Protein AF-A0AAD5X595-F1 (afdb_monomer)

Organism: NCBI:txid64517

Secondary structure (DSSP, 8-state):
-HHHHHHHHHTT--HHHHHHHHHHHGGGPPP----TT----TTTGGGGTT-GGGHHHHHHHHHHHHHH--TTTHHHHHHHHIIIIIHHHHT-GGGHHHHHHHHHHHTT-HHHHHHHHHHHHHS--TTHHHH---GGG-BTT--HHHHHHHHHH-GGGTTT--TT-SSHHHHHHHHHHHHHHHHHTTB---SSHHHHHHHHHHHHHHHHHHHHGGGGSTTPPP---HHHHHHHHHHHHHHHHHHHS--S-GGGTHHHHHHHHHHHHHHHT-

Solvent-accessible surface area (backbone atoms only — not comparable to full-atom values): 14611 Å² total; per-residue (Å²): 101,73,72,57,53,54,53,39,46,78,74,66,50,52,71,69,57,47,50,53,52,46,66,69,41,56,78,76,59,75,79,84,48,68,51,85,96,58,82,48,45,96,91,51,50,78,82,43,55,45,43,58,80,38,50,36,31,46,28,53,35,38,38,58,54,52,70,73,47,52,85,82,45,46,35,56,54,52,41,62,53,35,53,90,73,22,58,33,12,23,52,15,83,81,29,46,25,41,33,39,33,12,51,12,60,70,69,69,34,58,66,44,36,14,49,16,52,33,44,12,37,28,32,57,52,70,39,46,73,29,52,77,46,62,58,91,62,41,35,84,85,56,48,70,68,56,51,48,52,50,59,71,70,43,71,86,52,70,81,31,53,58,88,88,44,83,64,48,60,57,33,36,46,74,64,29,23,69,62,42,19,60,54,17,13,27,50,60,66,56,89,52,69,68,56,36,52,53,49,47,50,51,48,34,53,51,27,45,46,67,33,47,48,46,49,75,42,84,94,45,65,69,59,86,44,73,56,38,49,43,48,31,49,38,36,55,14,48,64,43,43,54,82,54,30,90,63,95,56,64,61,64,63,52,28,36,50,51,39,51,42,53,52,43,42,56,63,70,73,108

Nearest PDB structures (foldseek):
  8z4q-assembly1_A  TM=7.201E-01  e=6.759E-07  Aspergillus westerdijkiae
  1huw-assembly1_A-2  TM=2.326E-01  e=9.711E+00  Homo sapiens

pLDDT: mean 85.82, std 10.12, range [43.56, 98.19]

Foldseek 3Di:
DLVVLLVCVVVPDDPVRSVVVCVVCVVVDDDQDADPPDADEPVCLLVCAQPVNHLNRQLVHQLVVLVPDDPLCLQVVLCVLCPPRQVLLCLPPLNVLLLQCLSCLVVVPSSSVSNSSSSSRNGDSLLVLQLPAALPQAAPPDALVNLLVCLLPDCLLVPQADPPDDPRLSSCSVRPSVVLSVSLSHHDQDPPPVSNVVNLVRQLVVLVCVQQVQCVDPPGHRDHDPLSVSSNSSSSSLVSNPVSHPDPPNSSNPRNSSSSSSNSVSNVVD

Sequence (270 aa):
MPHVLFSRHVLGADDHRLDEEWDDEKSYLEKKKYKEGVKVDASNWKSFIGKKEYYGNVLEYFDGLLATATPTEIPTIITNHIFPHLLPNLVAGAVHPLIHLGFGIEFQNREVIAEALTEACLHDPSTAPILAHDNSKAIKGKTILQIYDDIRNDRRFDDVVKFSDGNKTNSVLKNGSEIVRSYAGQFWVDDDPQNLLKTLQNIFLTSSHLAFQTGLHPPHAPKLDFFLMHLLTSSLSLRQIIPYLTISRPSDLFPSSLCQTLMTLRVCSH

InterPro domains:
  IPR025337 Questin oxidase-like [PF14027] (1-249)
  IPR025337 Questin oxidase-like [PTHR35870] (1-264)

Mean predicted aligned error: 5.76 Å

Structure (mmCIF, N/CA/C/O backbone):
data_AF-A0AAD5X595-F1
#
_entry.id   AF-A0AAD5X595-F1
#
loop_
_atom_site.group_PDB
_atom_site.id
_atom_site.type_symbol
_atom_site.label_atom_id
_atom_site.label_alt_id
_atom_site.label_comp_id
_atom_site.label_asym_id
_atom_site.label_entity_id
_atom_site.label_seq_id
_atom_site.pdbx_PDB_ins_code
_atom_site.Cartn_x
_atom_site.Cartn_y
_atom_site.Cartn_z
_atom_site.occupancy
_atom_site.B_iso_or_equiv
_atom_site.auth_seq_id
_atom_site.auth_comp_id
_atom_site.auth_asym_id
_atom_site.auth_atom_id
_atom_site.pdbx_PDB_model_num
ATOM 1 N N . MET A 1 1 ? -13.887 -5.146 -4.429 1.00 86.69 1 MET A N 1
ATOM 2 C CA . MET A 1 1 ? -15.014 -4.210 -4.212 1.00 86.69 1 MET A CA 1
ATOM 3 C C . MET A 1 1 ? -14.635 -2.711 -4.213 1.00 86.69 1 MET A C 1
ATOM 5 O O . MET A 1 1 ? -14.791 -2.154 -5.297 1.00 86.69 1 MET A O 1
ATOM 9 N N . PRO A 1 2 ? -14.109 -2.015 -3.166 1.00 91.88 2 PRO A N 1
ATOM 10 C CA . PRO A 1 2 ? -13.991 -0.540 -3.224 1.00 91.88 2 PRO A CA 1
ATOM 11 C C . PRO A 1 2 ? -13.158 -0.004 -4.393 1.00 91.88 2 PRO A C 1
ATOM 13 O O . PRO A 1 2 ? -13.552 0.960 -5.040 1.00 91.88 2 PRO A O 1
ATOM 16 N N . HIS A 1 3 ? -12.059 -0.687 -4.735 1.00 92.38 3 HIS A N 1
ATOM 17 C CA . HIS A 1 3 ? -11.202 -0.298 -5.859 1.00 92.38 3 HIS A CA 1
ATOM 18 C C . HIS A 1 3 ? -11.970 -0.241 -7.188 1.00 92.38 3 HIS A C 1
ATOM 20 O O . HIS A 1 3 ? -11.800 0.699 -7.962 1.00 92.38 3 HIS A O 1
ATOM 26 N N . VAL A 1 4 ? -12.813 -1.243 -7.457 1.00 91.88 4 VAL A N 1
ATOM 27 C CA . VAL A 1 4 ? -13.548 -1.363 -8.723 1.00 91.88 4 VAL A CA 1
ATOM 28 C C . VAL A 1 4 ? -14.657 -0.323 -8.783 1.00 91.88 4 VAL A C 1
ATOM 30 O O . VAL A 1 4 ? -14.710 0.442 -9.742 1.00 91.88 4 VAL A O 1
ATOM 33 N N . LEU A 1 5 ? -15.488 -0.237 -7.741 1.00 94.38 5 LEU A N 1
ATOM 34 C CA . LEU A 1 5 ? -16.628 0.681 -7.713 1.00 94.38 5 LEU A CA 1
ATOM 35 C C . LEU A 1 5 ? -16.189 2.144 -7.820 1.00 94.38 5 LEU A C 1
ATOM 37 O O . LEU A 1 5 ? -16.709 2.878 -8.658 1.00 94.38 5 LEU A O 1
ATOM 41 N N . PHE A 1 6 ? -15.181 2.556 -7.047 1.00 95.38 6 PHE A N 1
ATOM 42 C CA . PHE A 1 6 ? -14.640 3.912 -7.133 1.00 95.38 6 PHE A CA 1
ATOM 43 C C . PHE A 1 6 ? -14.041 4.220 -8.504 1.00 95.38 6 PHE A C 1
ATOM 45 O O . PHE A 1 6 ? -14.333 5.267 -9.084 1.00 95.38 6 PHE A O 1
ATOM 52 N N . SER A 1 7 ? -13.249 3.296 -9.058 1.00 93.94 7 SER A N 1
ATOM 53 C CA . SER A 1 7 ? -12.655 3.486 -10.385 1.00 93.94 7 SER A CA 1
ATOM 54 C C . SER A 1 7 ? -13.728 3.624 -11.466 1.00 93.94 7 SER A C 1
ATOM 56 O O . SER A 1 7 ? -13.647 4.514 -12.308 1.00 93.94 7 SER A O 1
ATOM 58 N N . ARG A 1 8 ? -14.758 2.771 -11.442 1.00 94.75 8 ARG A N 1
ATOM 59 C CA . ARG A 1 8 ? -15.872 2.813 -12.400 1.00 94.75 8 ARG A CA 1
ATOM 60 C C . ARG A 1 8 ? -16.674 4.098 -12.274 1.00 94.75 8 ARG A C 1
ATOM 62 O O . ARG A 1 8 ? -16.948 4.727 -13.292 1.00 94.75 8 ARG A O 1
ATOM 69 N N . HIS A 1 9 ? -16.986 4.507 -11.047 1.00 94.75 9 HIS A N 1
ATOM 70 C CA . HIS A 1 9 ? -17.721 5.738 -10.783 1.00 94.75 9 HIS A CA 1
ATOM 71 C C . HIS A 1 9 ? -17.002 6.964 -11.366 1.00 94.75 9 HIS A C 1
ATOM 73 O O . HIS A 1 9 ? -17.598 7.728 -12.120 1.00 94.75 9 HIS A O 1
ATOM 79 N N . VAL A 1 10 ? -15.696 7.115 -11.112 1.00 94.50 10 VAL A N 1
ATOM 80 C CA . VAL A 1 10 ? -14.914 8.249 -11.648 1.00 94.50 10 VAL A CA 1
ATOM 81 C C . VAL A 1 10 ? -14.758 8.196 -13.168 1.00 94.50 10 VAL A C 1
ATOM 83 O O . VAL A 1 10 ? -14.652 9.237 -13.813 1.00 94.50 10 VAL A O 1
ATOM 86 N N . LEU A 1 11 ? -14.796 7.002 -13.763 1.00 95.62 11 LEU A N 1
ATOM 87 C CA . LEU A 1 11 ? -14.826 6.827 -15.217 1.00 95.62 11 LEU A CA 1
ATOM 88 C C . LEU A 1 11 ? -16.215 7.076 -15.838 1.00 95.62 11 LEU A C 1
ATOM 90 O O . LEU A 1 11 ? -16.362 6.927 -17.051 1.00 95.62 11 LEU A O 1
ATOM 94 N N . GLY A 1 12 ? -17.212 7.478 -15.043 1.00 96.94 12 GLY A N 1
ATOM 95 C CA . GLY A 1 12 ? -18.547 7.841 -15.515 1.00 96.94 12 GLY A CA 1
ATOM 96 C C . GLY A 1 12 ? -19.515 6.667 -15.654 1.00 96.94 12 GLY A C 1
ATOM 97 O O . GLY A 1 12 ? -20.458 6.764 -16.436 1.00 96.94 12 GLY A O 1
ATOM 98 N N . ALA A 1 13 ? -19.286 5.560 -14.939 1.00 97.25 13 ALA A N 1
ATOM 99 C CA . ALA A 1 13 ? -20.268 4.481 -14.843 1.00 97.25 13 ALA A CA 1
ATOM 100 C C . ALA A 1 13 ? -21.579 4.990 -14.220 1.00 97.25 13 ALA A C 1
ATOM 102 O O . ALA A 1 13 ? -21.553 5.724 -13.231 1.00 97.25 13 ALA A O 1
ATOM 103 N N . ASP A 1 14 ? -22.706 4.584 -14.802 1.00 97.12 14 ASP A N 1
ATOM 104 C CA . ASP A 1 14 ? -24.036 4.836 -14.252 1.00 97.12 14 ASP A CA 1
ATOM 105 C C . ASP A 1 14 ? -24.396 3.825 -13.150 1.00 97.12 14 ASP A C 1
ATOM 107 O O . ASP A 1 14 ? -23.675 2.853 -12.911 1.00 97.12 14 ASP A O 1
ATOM 111 N N . ASP A 1 15 ? -25.522 4.060 -12.471 1.00 96.69 15 ASP A N 1
ATOM 112 C CA . ASP A 1 15 ? -25.991 3.217 -11.365 1.00 96.69 15 ASP A CA 1
ATOM 113 C C . ASP A 1 15 ? -26.156 1.754 -11.797 1.00 96.69 15 ASP A C 1
ATOM 115 O O . ASP A 1 15 ? -25.733 0.850 -11.084 1.00 96.69 15 ASP A O 1
ATOM 119 N N . HIS A 1 16 ? -26.674 1.520 -13.009 1.00 97.31 16 HIS A N 1
ATOM 120 C CA . HIS A 1 16 ? -26.823 0.173 -13.558 1.00 97.31 16 HIS A CA 1
ATOM 121 C C . HIS A 1 16 ? -25.473 -0.543 -13.656 1.00 97.31 16 HIS A C 1
ATOM 123 O O . HIS A 1 16 ? -25.344 -1.693 -13.242 1.00 97.31 16 HIS A O 1
ATOM 129 N N . ARG A 1 17 ? -24.439 0.131 -14.174 1.00 96.31 17 ARG A N 1
ATOM 130 C CA . ARG A 1 17 ? -23.103 -0.459 -14.258 1.00 96.31 17 ARG A CA 1
ATOM 131 C C . ARG A 1 17 ? -22.483 -0.697 -12.881 1.00 96.31 17 ARG A C 1
ATOM 133 O O . ARG A 1 17 ? -21.733 -1.657 -12.718 1.00 96.31 17 ARG A O 1
ATOM 140 N N . LEU A 1 18 ? -22.736 0.173 -11.907 1.00 96.62 18 LEU A N 1
ATOM 141 C CA . LEU A 1 18 ? -22.242 -0.016 -10.541 1.00 96.62 18 LEU A CA 1
ATOM 142 C C . LEU A 1 18 ? -22.936 -1.194 -9.843 1.00 96.62 18 LEU A C 1
ATOM 144 O O . LEU A 1 18 ? -22.260 -1.950 -9.145 1.00 96.62 18 LEU A O 1
ATOM 148 N N . ASP A 1 19 ? -24.232 -1.393 -10.085 1.00 96.69 19 ASP A N 1
ATOM 149 C CA . ASP A 1 19 ? -24.991 -2.544 -9.589 1.00 96.69 19 ASP A CA 1
ATOM 150 C C . ASP A 1 19 ? -24.487 -3.863 -10.196 1.00 96.69 19 ASP A C 1
ATOM 152 O O . ASP A 1 19 ? -24.307 -4.838 -9.467 1.00 96.69 19 ASP A O 1
ATOM 156 N N . GLU A 1 20 ? -24.185 -3.889 -11.502 1.00 95.62 20 GLU A N 1
ATOM 157 C CA . GLU A 1 20 ? -23.548 -5.049 -12.151 1.00 95.62 20 GLU A CA 1
ATOM 158 C C . GLU A 1 20 ? -22.222 -5.416 -11.469 1.00 95.62 20 GLU A C 1
ATOM 160 O O . GLU A 1 20 ? -22.003 -6.568 -11.098 1.00 95.62 20 GLU A O 1
ATOM 165 N N . GLU A 1 21 ? -21.344 -4.430 -11.266 1.00 94.50 21 GLU A N 1
ATOM 166 C CA . GLU A 1 21 ? -20.037 -4.655 -10.635 1.00 94.50 21 GLU A CA 1
ATOM 167 C C . GLU A 1 21 ? -20.189 -5.098 -9.171 1.00 94.50 21 GLU A C 1
ATOM 169 O O . GLU A 1 21 ? -19.446 -5.959 -8.699 1.00 94.50 21 GLU A O 1
ATOM 174 N N . TRP A 1 22 ? -21.170 -4.557 -8.442 1.00 94.31 22 TRP A N 1
ATOM 175 C CA . TRP A 1 22 ? -21.499 -5.027 -7.098 1.00 94.31 22 TRP A CA 1
ATOM 176 C C . TRP A 1 22 ? -21.941 -6.493 -7.102 1.00 94.31 22 TRP A C 1
ATOM 178 O O . TRP A 1 22 ? -21.493 -7.279 -6.262 1.00 94.31 22 TRP A O 1
ATOM 188 N N . ASP A 1 23 ? -22.812 -6.875 -8.031 1.00 94.94 23 ASP A N 1
ATOM 189 C CA . ASP A 1 23 ? -23.343 -8.230 -8.120 1.00 94.94 23 ASP A CA 1
ATOM 190 C C . ASP A 1 23 ? -22.271 -9.268 -8.465 1.00 94.94 23 ASP A C 1
ATOM 192 O O . ASP A 1 23 ? -22.290 -10.364 -7.889 1.00 94.94 23 ASP A O 1
ATOM 196 N N . ASP A 1 24 ? -21.307 -8.901 -9.309 1.00 91.56 24 ASP A N 1
ATOM 197 C CA . ASP A 1 24 ? -20.147 -9.731 -9.641 1.00 91.56 24 ASP A CA 1
ATOM 198 C C . ASP A 1 24 ? -19.203 -9.898 -8.433 1.00 91.56 24 ASP A C 1
ATOM 200 O O . ASP A 1 24 ? -18.731 -10.999 -8.124 1.00 91.56 24 ASP A O 1
ATOM 204 N N . GLU A 1 25 ? -18.958 -8.814 -7.696 1.00 89.69 25 GLU A N 1
ATOM 205 C CA . GLU A 1 25 ? -17.953 -8.766 -6.632 1.00 89.69 25 GLU A CA 1
ATOM 206 C C . GLU A 1 25 ? -18.470 -9.262 -5.268 1.00 89.69 25 GLU A C 1
ATOM 208 O O . GLU A 1 25 ? -17.693 -9.783 -4.461 1.00 89.69 25 GLU A O 1
ATOM 213 N N . LYS A 1 26 ? -19.774 -9.132 -4.972 1.00 90.50 26 LYS A N 1
ATOM 214 C CA . LYS A 1 26 ? -20.327 -9.390 -3.622 1.00 90.50 26 LYS A CA 1
ATOM 215 C C . LYS A 1 26 ? -20.126 -10.827 -3.152 1.00 90.50 26 LYS A C 1
ATOM 217 O O . LYS A 1 26 ? -20.085 -11.078 -1.950 1.00 90.50 26 LYS A O 1
ATOM 222 N N . SER A 1 27 ? -20.006 -11.771 -4.086 1.00 88.62 27 SER A N 1
ATOM 223 C CA . SER A 1 27 ? -19.780 -13.188 -3.784 1.00 88.62 27 SER A CA 1
ATOM 224 C C . SER A 1 27 ? -18.391 -13.466 -3.194 1.00 88.62 27 SER A C 1
ATOM 226 O O . SER A 1 27 ? -18.233 -14.432 -2.447 1.00 88.62 27 SER A O 1
ATOM 228 N N . TYR A 1 28 ? -17.413 -12.597 -3.473 1.00 84.94 28 TYR A N 1
ATOM 229 C CA . TYR A 1 28 ? -16.055 -12.672 -2.932 1.00 84.94 28 TYR A CA 1
ATOM 230 C C . TYR A 1 28 ? -15.918 -11.993 -1.565 1.00 84.94 28 TYR A C 1
ATOM 232 O O . TYR A 1 28 ? -14.890 -12.151 -0.906 1.00 84.94 28 TYR A O 1
ATOM 240 N N . LEU A 1 29 ? -16.930 -11.238 -1.121 1.00 85.69 29 LEU A N 1
ATOM 241 C CA . LEU A 1 29 ? -16.901 -10.577 0.178 1.00 85.69 29 LEU A CA 1
ATOM 242 C C . LEU A 1 29 ? -17.079 -11.591 1.309 1.00 85.69 29 LEU A C 1
ATOM 244 O O . LEU A 1 29 ? -18.061 -12.336 1.380 1.00 85.69 29 LEU A O 1
ATOM 248 N N . GLU A 1 30 ? -16.148 -11.572 2.256 1.00 80.62 30 GLU A N 1
ATOM 249 C CA . GLU A 1 30 ? -16.292 -12.340 3.482 1.00 80.62 30 GLU A CA 1
ATOM 250 C C . GLU A 1 30 ? -17.223 -11.622 4.462 1.00 80.62 30 GLU A C 1
ATOM 252 O O . GLU A 1 30 ? -17.123 -10.418 4.702 1.00 80.62 30 GLU A O 1
ATOM 257 N N . LYS A 1 31 ? -18.128 -12.376 5.096 1.00 83.44 31 LYS A N 1
ATOM 258 C CA . LYS A 1 31 ? -18.943 -11.829 6.187 1.00 83.44 31 LYS A CA 1
ATOM 259 C C . LYS A 1 31 ? -18.031 -11.379 7.328 1.00 83.44 31 LYS A C 1
ATOM 261 O O . LYS A 1 31 ? -17.238 -12.183 7.820 1.00 83.44 31 LYS A O 1
ATOM 266 N N . LYS A 1 32 ? -18.214 -10.142 7.805 1.00 85.25 32 LYS A N 1
ATOM 267 C CA . LYS A 1 32 ? -17.519 -9.608 8.986 1.00 85.25 32 LYS A CA 1
ATOM 268 C C . LYS A 1 32 ? -17.783 -10.522 10.189 1.00 85.25 32 LYS A C 1
ATOM 270 O O . LYS A 1 32 ? -18.919 -10.661 10.641 1.00 85.25 32 LYS A O 1
ATOM 275 N N . LYS A 1 33 ? -16.731 -11.186 10.675 1.00 88.62 33 LYS A N 1
ATOM 276 C CA . LYS A 1 33 ? -16.765 -12.055 11.861 1.00 88.62 33 LYS A CA 1
ATOM 277 C C . LYS A 1 33 ? -16.150 -11.327 13.045 1.00 88.62 33 LYS A C 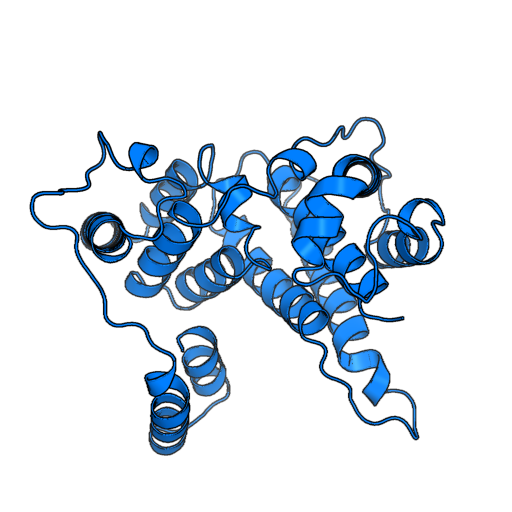1
ATOM 279 O O . LYS A 1 33 ? -15.117 -10.678 12.900 1.00 88.62 33 LYS A O 1
ATOM 284 N N . TYR A 1 34 ? -16.757 -11.510 14.210 1.00 94.44 34 TYR A N 1
ATOM 285 C CA . TYR A 1 34 ? -16.283 -10.966 15.476 1.00 94.44 34 TYR A CA 1
ATOM 286 C C . TYR A 1 34 ? -15.900 -12.105 16.415 1.00 94.44 34 TYR A C 1
ATOM 288 O O . TYR A 1 34 ? -16.551 -13.153 16.446 1.00 94.44 34 TYR A O 1
ATOM 296 N N . LYS A 1 35 ? -14.843 -11.899 17.194 1.00 95.62 35 LYS A N 1
ATOM 297 C CA . LYS A 1 35 ? -14.518 -12.731 18.350 1.00 95.62 35 LYS A CA 1
ATOM 298 C C . LYS A 1 35 ? -15.280 -12.202 19.557 1.00 95.62 35 LYS A C 1
ATOM 300 O O . LYS A 1 35 ? -15.080 -11.057 19.962 1.00 95.62 35 LYS A O 1
ATOM 305 N N . GLU A 1 36 ? -16.170 -13.026 20.099 1.00 94.31 36 GLU A N 1
ATOM 306 C CA . GLU A 1 36 ? -16.949 -12.690 21.292 1.00 94.31 36 GLU A CA 1
ATOM 307 C C . GLU A 1 36 ? -16.036 -12.387 22.487 1.00 94.31 36 GLU A C 1
ATOM 309 O O . GLU A 1 36 ? -14.981 -13.000 22.654 1.00 94.31 36 GLU A O 1
ATOM 314 N N . GLY A 1 37 ? -16.438 -11.418 23.314 1.00 94.50 37 GLY A N 1
ATOM 315 C CA . GLY A 1 37 ? -15.691 -11.010 24.509 1.00 94.50 37 GLY A CA 1
ATOM 316 C C . GLY A 1 37 ? -14.410 -10.211 24.240 1.00 94.50 37 GLY A C 1
ATOM 317 O O . GLY A 1 37 ? -13.714 -9.856 25.188 1.00 94.50 37 GLY A O 1
ATOM 318 N N . VAL A 1 38 ? -14.093 -9.901 22.979 1.00 97.12 38 VAL A N 1
ATOM 319 C CA . VAL A 1 38 ? -12.868 -9.185 22.604 1.00 97.12 38 VAL A CA 1
ATOM 320 C C . VAL A 1 38 ? -13.209 -7.768 22.167 1.00 97.12 38 VAL A C 1
ATOM 322 O O . VAL A 1 38 ? -13.844 -7.559 21.136 1.00 97.12 38 VAL A O 1
ATOM 325 N N . LYS A 1 39 ? -12.746 -6.784 22.939 1.00 97.12 39 LYS A N 1
ATOM 326 C CA . LYS A 1 39 ? -12.837 -5.365 22.590 1.00 97.12 39 LYS A CA 1
ATOM 327 C C . LYS A 1 39 ? -11.455 -4.832 22.232 1.00 97.12 39 LYS A C 1
ATOM 329 O O . LYS A 1 39 ? -10.515 -4.988 23.013 1.00 97.12 39 LYS A O 1
ATOM 334 N N . VAL A 1 40 ? -11.349 -4.216 21.060 1.00 98.19 40 VAL A N 1
ATOM 335 C CA . VAL A 1 40 ? -10.125 -3.555 20.601 1.00 98.19 40 VAL A CA 1
ATOM 336 C C . VAL A 1 40 ? -10.231 -2.063 20.902 1.00 98.19 40 VAL A C 1
ATOM 338 O O . VAL A 1 40 ? -11.267 -1.446 20.661 1.00 98.19 40 VAL A O 1
ATOM 341 N N . ASP A 1 41 ? -9.171 -1.491 21.460 1.00 97.31 41 ASP A N 1
ATOM 342 C CA . ASP A 1 41 ? -9.064 -0.072 21.771 1.00 97.31 41 ASP A CA 1
ATOM 343 C C . ASP A 1 41 ? -7.618 0.438 21.634 1.00 97.31 41 ASP A C 1
ATOM 345 O O . ASP A 1 41 ? -6.681 -0.300 21.304 1.00 97.31 41 ASP A O 1
ATOM 349 N N . ALA A 1 42 ? -7.428 1.731 21.907 1.00 95.75 42 ALA A N 1
ATOM 350 C CA . ALA A 1 42 ? -6.142 2.407 21.777 1.00 95.75 42 ALA A CA 1
ATOM 351 C C . ALA A 1 42 ? -5.019 1.772 22.626 1.00 95.75 42 ALA A C 1
ATOM 353 O O . ALA A 1 42 ? -3.845 1.891 22.269 1.00 95.75 42 ALA A O 1
ATOM 354 N N . SER A 1 43 ? -5.358 1.092 23.728 1.00 97.06 43 SER A N 1
ATOM 355 C CA . SER A 1 43 ? -4.387 0.466 24.630 1.00 97.06 43 SER A CA 1
ATOM 356 C C . SER A 1 43 ? -3.904 -0.903 24.145 1.00 97.06 43 SER A C 1
ATOM 358 O O . SER A 1 43 ? -2.792 -1.308 24.489 1.00 97.06 43 SER A O 1
ATOM 360 N N . ASN A 1 44 ? -4.703 -1.611 23.336 1.00 97.31 44 ASN A N 1
ATOM 361 C CA . ASN A 1 44 ? -4.455 -3.021 23.031 1.00 97.31 44 ASN A CA 1
ATOM 362 C C . ASN A 1 44 ? -4.390 -3.373 21.535 1.00 97.31 44 ASN A C 1
ATOM 364 O O . ASN A 1 44 ? -3.963 -4.488 21.222 1.00 97.31 44 ASN A O 1
ATOM 368 N N . TRP A 1 45 ? -4.741 -2.466 20.612 1.00 96.62 45 TRP A N 1
ATOM 369 C CA . TRP A 1 45 ? -4.845 -2.779 19.176 1.00 96.62 45 TRP A CA 1
ATOM 370 C C . TRP A 1 45 ? -3.582 -3.427 18.586 1.00 96.62 45 TRP A C 1
ATOM 372 O O . TRP A 1 45 ? -3.665 -4.350 17.779 1.00 96.62 45 TRP A O 1
ATOM 382 N N . LYS A 1 46 ? -2.396 -3.028 19.058 1.00 95.81 46 LYS A N 1
ATOM 383 C CA . LYS A 1 46 ? -1.102 -3.565 18.598 1.00 95.81 46 LYS A CA 1
ATOM 384 C C . LYS A 1 46 ? -0.936 -5.058 18.889 1.00 95.81 46 LYS A C 1
ATOM 386 O O . LYS A 1 46 ? -0.202 -5.744 18.187 1.00 95.81 46 LYS A O 1
ATOM 391 N N . SER A 1 47 ? -1.626 -5.581 19.903 1.00 96.25 47 SER A N 1
ATOM 392 C CA . SER A 1 47 ? -1.600 -7.010 20.234 1.00 96.25 47 SER A CA 1
ATOM 393 C C . SER A 1 47 ? -2.323 -7.883 19.200 1.00 96.25 47 SER A C 1
ATOM 395 O O . SER A 1 47 ? -2.205 -9.110 19.255 1.00 96.25 47 SER A O 1
ATOM 397 N N . PHE A 1 48 ? -3.045 -7.268 18.258 1.00 95.56 48 PHE A N 1
ATOM 398 C CA . PHE A 1 48 ? -3.783 -7.940 17.192 1.00 95.56 48 PHE A CA 1
ATOM 399 C C . PHE A 1 48 ? -3.047 -7.952 15.848 1.00 95.56 48 PHE A C 1
ATOM 401 O O . PHE A 1 48 ? -3.552 -8.553 14.902 1.00 95.56 48 PHE A O 1
ATOM 408 N N . ILE A 1 49 ? -1.850 -7.358 15.760 1.00 94.81 49 ILE A N 1
ATOM 409 C CA . ILE A 1 49 ? -1.079 -7.323 14.513 1.00 94.81 49 ILE A CA 1
ATOM 410 C C . ILE A 1 49 ? -0.838 -8.750 13.993 1.00 94.81 49 ILE A C 1
ATOM 412 O O . ILE A 1 49 ? -0.372 -9.620 14.732 1.00 94.81 49 ILE A O 1
ATOM 416 N N . GLY A 1 50 ? -1.183 -8.990 12.725 1.00 91.56 50 GLY A N 1
ATOM 417 C CA . GLY A 1 50 ? -1.065 -10.287 12.050 1.00 91.56 50 GLY A CA 1
ATOM 418 C C . GLY A 1 50 ? -2.140 -11.331 12.399 1.00 91.56 50 GLY A C 1
ATOM 419 O O . GLY A 1 50 ? -2.072 -12.453 11.897 1.00 91.56 50 GLY A O 1
ATOM 420 N N . LYS A 1 51 ? -3.136 -11.010 13.241 1.00 93.06 51 LYS A N 1
ATOM 421 C CA . LYS A 1 51 ? -4.163 -11.967 13.707 1.00 93.06 51 LYS A CA 1
ATOM 422 C C . LYS A 1 51 ? -5.481 -11.833 12.939 1.00 93.06 51 LYS A C 1
ATOM 424 O O . LYS A 1 51 ? -6.460 -11.265 13.430 1.00 93.06 51 LYS A O 1
ATOM 429 N N . LYS A 1 52 ? -5.497 -12.343 11.705 1.00 91.62 52 LYS A N 1
ATOM 430 C CA . LYS A 1 52 ? -6.605 -12.206 10.734 1.00 91.62 52 LYS A CA 1
ATOM 431 C C . LYS A 1 52 ? -7.986 -12.569 11.281 1.00 91.62 52 LYS A C 1
ATOM 433 O O . LYS A 1 52 ? -8.989 -12.001 10.863 1.00 91.62 52 LYS A O 1
ATOM 438 N N . GLU A 1 53 ? -8.054 -13.490 12.233 1.00 93.12 53 GLU A N 1
ATOM 439 C CA . GLU A 1 53 ? -9.300 -13.937 12.846 1.00 93.12 53 GLU A CA 1
ATOM 440 C C . GLU A 1 53 ? -10.017 -12.867 13.692 1.00 93.12 53 GLU A C 1
ATOM 442 O O . GLU A 1 53 ? -11.157 -13.104 14.094 1.00 93.12 53 GLU A O 1
ATOM 447 N N . TYR A 1 54 ? -9.383 -11.716 13.944 1.00 95.88 54 TYR A N 1
ATOM 448 C CA . TYR A 1 54 ? -9.947 -10.568 14.668 1.00 95.88 54 TYR A CA 1
ATOM 449 C C . TYR A 1 54 ? -10.388 -9.413 13.750 1.00 95.88 54 TYR A C 1
ATOM 451 O O . TYR A 1 54 ? -10.616 -8.312 14.248 1.00 95.88 54 TYR A O 1
ATOM 459 N N . TYR A 1 55 ? -10.531 -9.640 12.435 1.00 95.25 55 TYR A N 1
ATOM 460 C CA . TYR A 1 55 ? -10.909 -8.604 11.458 1.00 95.25 55 TYR A CA 1
ATOM 461 C C . TYR A 1 55 ? -12.076 -7.727 11.906 1.00 95.25 55 TYR A C 1
ATOM 463 O O . TYR A 1 55 ? -11.928 -6.509 11.965 1.00 95.25 55 TYR A O 1
ATOM 471 N N . GLY A 1 56 ? -13.211 -8.319 12.294 1.00 96.56 56 GLY A N 1
ATOM 472 C CA . GLY A 1 56 ? -14.377 -7.535 12.697 1.00 96.56 56 GLY A CA 1
ATOM 473 C C . GLY A 1 56 ? -14.117 -6.637 13.906 1.00 96.56 56 GLY A C 1
ATOM 474 O O . GLY A 1 56 ? -14.532 -5.482 13.894 1.00 96.56 56 GLY A O 1
ATOM 475 N N . ASN A 1 57 ? -13.388 -7.143 14.907 1.00 97.69 57 ASN A N 1
ATOM 476 C CA . ASN A 1 57 ? -13.073 -6.413 16.137 1.00 97.69 57 ASN A CA 1
ATOM 477 C C . ASN A 1 57 ? -12.081 -5.262 15.891 1.00 97.69 57 ASN A C 1
ATOM 479 O O . ASN A 1 57 ? -12.226 -4.192 16.473 1.00 97.69 57 ASN A O 1
ATOM 483 N N . VAL A 1 58 ? -11.065 -5.475 15.045 1.00 97.69 58 VAL A N 1
ATOM 484 C CA . VAL A 1 58 ? -10.075 -4.437 14.704 1.00 97.69 58 VAL A CA 1
ATOM 485 C C . VAL A 1 58 ? -10.692 -3.367 13.801 1.00 97.69 58 VAL A C 1
ATOM 487 O O . VAL A 1 58 ? -10.439 -2.184 14.020 1.00 97.69 58 VAL A O 1
ATOM 490 N N . LEU A 1 59 ? -11.550 -3.763 12.856 1.00 97.44 59 LEU A N 1
ATOM 491 C CA . LEU A 1 59 ? -12.290 -2.823 12.015 1.00 97.44 59 LEU A CA 1
ATOM 492 C C . LEU A 1 59 ? -13.199 -1.920 12.846 1.00 97.44 59 LEU A C 1
ATOM 494 O O . LEU A 1 59 ? -13.174 -0.713 12.663 1.00 97.44 59 LEU A O 1
ATOM 498 N N . GLU A 1 60 ? -13.931 -2.471 13.818 1.00 97.44 60 GLU A N 1
ATOM 499 C CA . GLU A 1 60 ? -14.764 -1.669 14.728 1.00 97.44 60 GLU A CA 1
ATOM 500 C C . GLU A 1 60 ? -13.958 -0.597 15.488 1.00 97.44 60 GLU A C 1
ATOM 502 O O . GLU A 1 60 ? -14.434 0.524 15.670 1.00 97.44 60 GLU A O 1
ATOM 507 N N . TYR A 1 61 ? -12.719 -0.905 15.887 1.00 97.75 61 TYR A N 1
ATOM 508 C CA . TYR A 1 61 ? -11.829 0.077 16.510 1.00 97.75 61 TYR A CA 1
ATOM 509 C C . TYR A 1 61 ? -11.442 1.209 15.548 1.00 97.75 61 TYR A C 1
ATOM 511 O O . TYR A 1 61 ? -11.568 2.380 15.914 1.00 97.75 61 TYR A O 1
ATOM 519 N N . PHE A 1 62 ? -10.979 0.886 14.335 1.00 97.94 62 PHE A N 1
ATOM 520 C CA . PHE A 1 62 ? -10.574 1.908 13.365 1.00 97.94 62 PHE A CA 1
ATOM 521 C C . PHE A 1 62 ? -11.761 2.723 12.839 1.00 97.94 62 PHE A C 1
ATOM 523 O O . PHE A 1 62 ? -11.634 3.943 12.726 1.00 97.94 62 PHE A O 1
ATOM 530 N N . ASP A 1 63 ? -12.915 2.088 12.613 1.00 97.44 63 ASP A N 1
ATOM 531 C CA . ASP A 1 63 ? -14.177 2.754 12.272 1.00 97.44 63 ASP A CA 1
ATOM 532 C C . ASP A 1 63 ? -14.545 3.775 13.355 1.00 97.44 63 ASP A C 1
ATOM 534 O O . ASP A 1 63 ? -14.753 4.954 13.066 1.00 97.44 63 ASP A O 1
ATOM 538 N N . GLY A 1 64 ? -14.572 3.352 14.625 1.00 97.50 64 GLY A N 1
ATOM 539 C CA . GLY A 1 64 ? -14.900 4.230 15.749 1.00 97.50 64 GLY A CA 1
ATOM 540 C C . GLY A 1 64 ? -13.904 5.380 15.919 1.00 97.50 64 GLY A C 1
ATOM 541 O O . GLY A 1 64 ? -14.298 6.520 16.178 1.00 97.50 64 GLY A O 1
ATOM 542 N N . LEU A 1 65 ? -12.612 5.106 15.720 1.00 96.38 65 LEU A N 1
ATOM 543 C CA . LEU A 1 65 ? -11.564 6.120 15.764 1.00 96.38 65 LEU A CA 1
ATOM 544 C C . LEU A 1 65 ? -11.764 7.180 14.671 1.00 96.38 65 LEU A C 1
ATOM 546 O O . LEU A 1 65 ? -11.732 8.377 14.959 1.00 96.38 65 LEU A O 1
ATOM 550 N N . LEU A 1 66 ? -12.015 6.758 13.430 1.00 97.19 66 LEU A N 1
ATOM 551 C CA . LEU A 1 66 ? -12.182 7.661 12.291 1.00 97.19 66 LEU A CA 1
ATOM 552 C C . LEU A 1 66 ? -13.541 8.366 12.281 1.00 97.19 66 LEU A C 1
ATOM 554 O O . LEU A 1 66 ? -13.625 9.491 11.794 1.00 97.19 66 LEU A O 1
ATOM 558 N N . ALA A 1 67 ? -14.590 7.776 12.855 1.00 96.75 67 ALA A N 1
ATOM 559 C CA . ALA A 1 67 ? -15.900 8.415 12.988 1.00 96.75 67 ALA A CA 1
ATOM 560 C C . ALA A 1 67 ? -15.844 9.693 13.844 1.00 96.75 67 ALA A C 1
ATOM 562 O O . ALA A 1 67 ? -16.558 10.655 13.570 1.00 96.75 67 ALA A O 1
ATOM 563 N N . THR A 1 68 ? -14.965 9.726 14.850 1.00 94.69 68 THR A N 1
ATOM 564 C CA . THR A 1 68 ? -14.816 10.875 15.764 1.00 94.69 68 THR A CA 1
ATOM 565 C C . THR A 1 68 ? -13.779 11.904 15.309 1.00 94.69 68 THR A C 1
ATOM 567 O O . THR A 1 68 ? -13.745 13.009 15.844 1.00 94.69 68 THR A O 1
ATOM 570 N N . ALA A 1 69 ? -12.962 11.575 14.306 1.00 95.88 69 ALA A N 1
ATOM 571 C CA . ALA A 1 69 ? -11.893 12.437 13.822 1.00 95.88 69 ALA A CA 1
ATOM 572 C C . ALA A 1 69 ? -12.410 13.602 12.960 1.00 95.88 69 ALA A C 1
ATOM 574 O O . ALA A 1 69 ? -13.312 13.461 12.127 1.00 95.88 69 ALA A O 1
ATOM 575 N N . THR A 1 70 ? -11.784 14.764 13.079 1.00 94.88 70 THR A N 1
ATOM 576 C CA . THR A 1 70 ? -11.898 15.850 12.099 1.00 94.88 70 THR A CA 1
ATOM 577 C C . THR A 1 70 ? -11.081 15.524 10.840 1.00 94.88 70 THR A C 1
ATOM 579 O O . THR A 1 70 ? -10.101 14.780 10.920 1.00 94.88 70 THR A O 1
ATOM 582 N N . PRO A 1 71 ? -11.410 16.095 9.662 1.00 91.94 71 PRO A N 1
ATOM 583 C CA . PRO A 1 71 ? -10.622 15.883 8.442 1.00 91.94 71 PRO A CA 1
ATOM 584 C C . PRO A 1 71 ? -9.124 16.191 8.597 1.00 91.94 71 PRO A C 1
ATOM 586 O O . PRO A 1 71 ? -8.294 15.548 7.965 1.00 91.94 71 PRO A O 1
ATOM 589 N N . THR A 1 72 ? -8.770 17.141 9.466 1.00 91.62 72 THR A N 1
ATOM 590 C CA . THR A 1 72 ? -7.382 17.519 9.770 1.00 91.62 72 THR A CA 1
ATOM 591 C C . THR A 1 72 ? -6.659 16.531 10.689 1.00 91.62 72 THR A C 1
ATOM 593 O O . THR A 1 72 ? -5.431 16.485 10.690 1.00 91.62 72 THR A O 1
ATOM 596 N N . GLU A 1 73 ? -7.387 15.728 11.466 1.00 93.69 73 GLU A N 1
ATOM 597 C CA . GLU A 1 73 ? -6.805 14.715 12.358 1.00 93.69 73 GLU A CA 1
ATOM 598 C C . GLU A 1 73 ? -6.526 13.391 11.641 1.00 93.69 73 GLU A C 1
ATOM 600 O O . GLU A 1 73 ? -5.599 12.680 12.030 1.00 93.69 73 GLU A O 1
ATOM 605 N N . ILE A 1 74 ? -7.272 13.073 10.576 1.00 93.56 74 ILE A N 1
ATOM 606 C CA . ILE A 1 74 ? -7.129 11.820 9.813 1.00 93.56 74 ILE A CA 1
ATOM 607 C C . ILE A 1 74 ? -5.679 11.581 9.341 1.00 93.56 74 ILE A C 1
ATOM 609 O O . ILE A 1 74 ? -5.163 10.495 9.617 1.00 93.56 74 ILE A O 1
ATOM 613 N N . PRO A 1 75 ? -4.962 12.552 8.733 1.00 91.62 75 PRO A N 1
ATOM 614 C CA . PRO A 1 75 ? -3.537 12.415 8.418 1.00 91.62 75 PRO A CA 1
ATOM 615 C C . PRO A 1 75 ? -2.678 11.942 9.590 1.00 91.62 75 PRO A C 1
ATOM 617 O O . PRO A 1 75 ? -1.842 11.047 9.452 1.00 91.62 75 PRO A O 1
ATOM 620 N N . THR A 1 76 ? -2.901 12.533 10.764 1.00 91.12 76 THR A N 1
ATOM 621 C CA . THR A 1 76 ? -2.149 12.239 11.987 1.00 91.12 76 THR A CA 1
ATOM 622 C C . THR A 1 76 ? -2.501 10.854 12.517 1.00 91.12 76 THR A C 1
ATOM 624 O O . THR A 1 76 ? -1.610 10.111 12.924 1.00 91.12 76 THR A O 1
ATOM 627 N N . ILE A 1 77 ? -3.780 10.468 12.469 1.00 93.06 77 ILE A N 1
ATOM 628 C CA . ILE A 1 77 ? -4.238 9.125 12.840 1.00 93.06 77 ILE A CA 1
ATOM 629 C C . ILE A 1 77 ? -3.565 8.079 11.956 1.00 93.06 77 ILE A C 1
ATOM 631 O O . ILE A 1 77 ? -2.946 7.156 12.486 1.00 93.06 77 ILE A O 1
ATOM 635 N N . ILE A 1 78 ? -3.639 8.239 10.633 1.00 92.25 78 ILE A N 1
ATOM 636 C CA . ILE A 1 78 ? -3.017 7.311 9.685 1.00 92.25 78 ILE A CA 1
ATOM 637 C C . ILE A 1 78 ? -1.510 7.247 9.945 1.00 92.25 78 ILE A C 1
ATOM 639 O O . ILE A 1 78 ? -0.966 6.157 10.114 1.00 92.25 78 ILE A O 1
ATOM 643 N N . THR A 1 79 ? -0.850 8.403 10.062 1.00 88.69 79 THR A N 1
ATOM 644 C CA . THR A 1 79 ? 0.594 8.481 10.317 1.00 88.69 79 THR A CA 1
ATOM 645 C C . THR A 1 79 ? 0.975 7.729 11.591 1.00 88.69 79 THR A C 1
ATOM 647 O O . THR A 1 79 ? 1.846 6.874 11.524 1.00 88.69 79 THR A O 1
ATOM 650 N N . ASN A 1 80 ? 0.295 7.964 12.717 1.00 89.75 80 ASN A N 1
ATOM 651 C CA . ASN A 1 80 ? 0.640 7.372 14.019 1.00 89.75 80 ASN A CA 1
ATOM 652 C C . ASN A 1 80 ? 0.356 5.864 14.128 1.00 89.75 80 ASN A C 1
ATOM 654 O O . ASN A 1 80 ? 0.931 5.186 14.983 1.00 89.75 80 ASN A O 1
ATOM 658 N N . HIS A 1 81 ? -0.559 5.333 13.313 1.00 90.88 81 HIS A N 1
ATOM 659 C CA . HIS A 1 81 ? -0.842 3.896 13.283 1.00 90.88 81 HIS A CA 1
ATOM 660 C C . HIS A 1 81 ? 0.062 3.172 12.284 1.00 90.88 81 HIS A C 1
ATOM 662 O O . HIS A 1 81 ? 0.585 2.104 12.601 1.00 90.88 81 HIS A O 1
ATOM 668 N N . ILE A 1 82 ? 0.300 3.760 11.109 1.00 85.31 82 ILE A N 1
ATOM 669 C CA . ILE A 1 82 ? 1.182 3.176 10.093 1.00 85.31 82 ILE A CA 1
ATOM 670 C C . ILE A 1 82 ? 2.642 3.264 10.525 1.00 85.31 82 ILE A C 1
ATOM 672 O O . ILE A 1 82 ? 3.342 2.251 10.570 1.00 85.31 82 ILE A O 1
ATOM 676 N N . PHE A 1 83 ? 3.095 4.455 10.896 1.00 80.44 83 PHE A N 1
ATOM 677 C CA . PHE A 1 83 ? 4.447 4.714 11.365 1.00 80.44 83 PHE A CA 1
ATOM 678 C C . PHE A 1 83 ? 4.410 4.837 12.892 1.00 80.44 83 PHE A C 1
ATOM 680 O O . PHE A 1 83 ? 3.774 5.759 13.399 1.00 80.44 83 PHE A O 1
ATOM 687 N N . PRO A 1 84 ? 5.055 3.945 13.672 1.00 77.44 84 PRO A N 1
ATOM 688 C CA . PRO A 1 84 ? 6.112 2.975 13.331 1.00 77.44 84 PRO A CA 1
ATOM 689 C C . PRO A 1 84 ? 5.665 1.497 13.252 1.00 77.44 84 PRO A C 1
ATOM 691 O O . PRO A 1 84 ? 6.510 0.604 13.284 1.00 77.44 84 PRO A O 1
ATOM 694 N N . HIS A 1 85 ? 4.363 1.206 13.254 1.00 84.56 85 HIS A N 1
ATOM 695 C CA . HIS A 1 85 ? 3.870 -0.133 13.604 1.00 84.56 85 HIS A CA 1
ATOM 696 C C . HIS A 1 85 ? 3.481 -1.019 12.423 1.00 84.56 85 HIS A C 1
ATOM 698 O O . HIS A 1 85 ? 3.719 -2.221 12.482 1.00 84.56 85 HIS A O 1
ATOM 704 N N . LEU A 1 86 ? 2.871 -0.450 11.383 1.00 89.75 86 LEU A N 1
ATOM 705 C CA . LEU A 1 86 ? 2.238 -1.217 10.307 1.00 89.75 86 LEU A CA 1
ATOM 706 C C . LEU A 1 86 ? 2.912 -1.030 8.953 1.00 89.75 86 LEU A C 1
ATOM 708 O O . LEU A 1 86 ? 2.431 -1.582 7.973 1.00 89.75 86 LEU A O 1
ATOM 712 N N . LEU A 1 87 ? 4.017 -0.285 8.870 1.00 87.25 87 LEU A N 1
ATOM 713 C CA . LEU A 1 87 ? 4.718 -0.064 7.605 1.00 87.25 87 LEU A CA 1
ATOM 714 C C . LEU A 1 87 ? 5.041 -1.372 6.845 1.00 87.25 87 LEU A C 1
ATOM 716 O O . LEU A 1 87 ? 4.721 -1.433 5.658 1.00 87.25 87 LEU A O 1
ATOM 720 N N . PRO A 1 88 ? 5.585 -2.438 7.475 1.00 87.56 88 PRO A N 1
ATOM 721 C CA . PRO A 1 88 ? 5.741 -3.732 6.807 1.00 87.56 88 PRO A CA 1
ATOM 722 C C . PRO A 1 88 ? 4.420 -4.276 6.272 1.00 87.56 88 PRO A C 1
ATOM 724 O O . PRO A 1 88 ? 4.293 -4.657 5.110 1.00 87.56 88 PRO A O 1
ATOM 727 N N . ASN A 1 89 ? 3.396 -4.266 7.105 1.00 91.31 89 ASN A N 1
ATOM 728 C CA . ASN A 1 89 ? 2.122 -4.863 6.769 1.00 91.31 89 ASN A CA 1
ATOM 729 C C . ASN A 1 89 ? 1.383 -4.084 5.667 1.00 91.31 89 ASN A C 1
ATOM 731 O O . ASN A 1 89 ? 0.739 -4.698 4.821 1.00 91.31 89 ASN A O 1
ATOM 735 N N . LEU A 1 90 ? 1.533 -2.755 5.627 1.00 89.88 90 LEU A N 1
ATOM 736 C CA . LEU 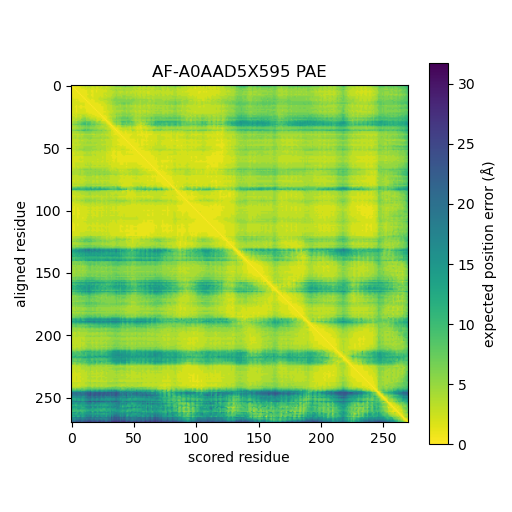A 1 90 ? 0.951 -1.873 4.615 1.00 89.88 90 LEU A CA 1
ATOM 737 C C . LEU A 1 90 ? 1.422 -2.246 3.204 1.00 89.88 90 LEU A C 1
ATOM 739 O O . LEU A 1 90 ? 0.640 -2.226 2.256 1.00 89.88 90 LEU A O 1
ATOM 743 N N . VAL A 1 91 ? 2.703 -2.601 3.071 1.00 86.94 91 VAL A N 1
ATOM 744 C 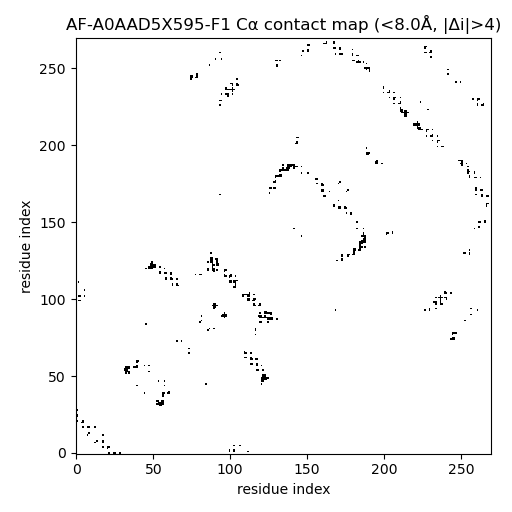CA . VAL A 1 91 ? 3.312 -2.997 1.791 1.00 86.94 91 VAL A CA 1
ATOM 745 C C . VAL A 1 91 ? 3.333 -4.517 1.579 1.00 86.94 91 VAL A C 1
ATOM 747 O O . VAL A 1 91 ? 3.845 -5.000 0.570 1.00 86.94 91 VAL A O 1
ATOM 750 N N . ALA A 1 92 ? 2.780 -5.296 2.511 1.00 86.19 92 ALA A N 1
ATOM 751 C CA . ALA A 1 92 ? 2.632 -6.741 2.377 1.00 86.19 92 ALA A CA 1
ATOM 752 C C . ALA A 1 92 ? 1.411 -7.107 1.518 1.00 86.19 92 ALA A C 1
ATOM 754 O O . ALA A 1 92 ? 0.695 -6.250 1.009 1.00 86.19 92 ALA A O 1
ATOM 755 N N . GLY A 1 93 ? 1.190 -8.411 1.313 1.00 84.94 93 GLY A N 1
ATOM 756 C CA . GLY A 1 93 ? -0.026 -8.899 0.657 1.00 84.94 93 GLY A CA 1
ATOM 757 C C . GLY A 1 93 ? -0.215 -8.385 -0.769 1.00 84.94 93 GLY A C 1
ATOM 758 O O . GLY A 1 93 ? -1.339 -8.081 -1.136 1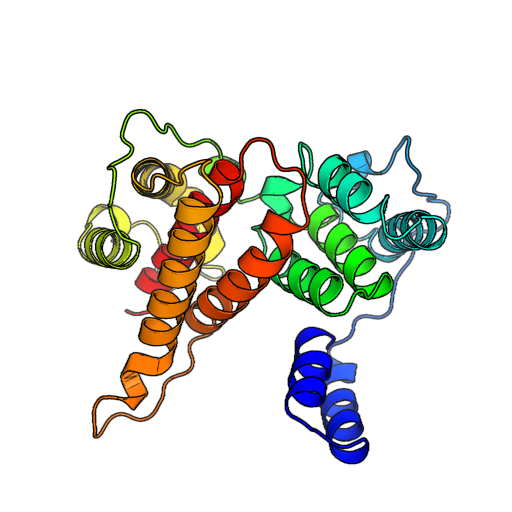.00 84.94 93 GLY A O 1
ATOM 759 N N . ALA A 1 94 ? 0.868 -8.263 -1.545 1.00 83.75 94 ALA A N 1
ATOM 760 C CA . ALA A 1 94 ? 0.866 -7.613 -2.860 1.00 83.75 94 ALA A CA 1
ATOM 761 C C . ALA A 1 94 ? 0.370 -6.155 -2.813 1.00 83.75 94 ALA A C 1
ATOM 763 O O . ALA A 1 94 ? -0.340 -5.720 -3.706 1.00 83.75 94 ALA A O 1
ATOM 764 N N . VAL A 1 95 ? 0.747 -5.412 -1.766 1.00 87.44 95 VAL A N 1
ATOM 765 C CA . VAL A 1 95 ? 0.453 -3.983 -1.560 1.00 87.44 95 VAL A CA 1
ATOM 766 C C . VAL A 1 95 ? -1.039 -3.618 -1.558 1.00 87.44 95 VAL A C 1
ATOM 768 O O . VAL A 1 95 ? -1.373 -2.443 -1.688 1.00 87.44 95 VAL A O 1
ATOM 771 N N . HIS A 1 96 ? -1.947 -4.581 -1.357 1.00 90.31 96 HIS A N 1
ATOM 772 C CA . HIS A 1 96 ? -3.384 -4.299 -1.253 1.00 90.31 96 HIS A CA 1
ATOM 773 C C . HIS A 1 96 ? -3.726 -3.269 -0.167 1.00 90.31 96 HIS A C 1
ATOM 775 O O . HIS A 1 96 ? -4.440 -2.328 -0.508 1.00 90.31 96 HIS A O 1
ATOM 781 N N . PRO A 1 97 ? -3.173 -3.329 1.066 1.00 93.06 97 PRO A N 1
ATOM 782 C CA . PRO A 1 97 ? -3.519 -2.342 2.090 1.00 93.06 97 PRO A CA 1
ATOM 783 C C . PRO A 1 97 ? -3.080 -0.925 1.702 1.00 93.06 97 PRO A C 1
ATOM 785 O O . PRO A 1 97 ? -3.803 0.041 1.932 1.00 93.06 97 PRO A O 1
ATOM 788 N N . LEU A 1 98 ? -1.911 -0.795 1.061 1.00 92.31 98 LEU A N 1
ATOM 789 C CA . LEU A 1 98 ? -1.433 0.467 0.495 1.00 92.31 98 LEU A CA 1
ATOM 790 C C . LEU A 1 98 ? -2.377 0.981 -0.600 1.00 92.31 98 LEU A C 1
ATOM 792 O O . LEU A 1 98 ? -2.708 2.167 -0.618 1.00 92.31 98 LEU A O 1
ATOM 796 N N . ILE A 1 99 ? -2.806 0.103 -1.512 1.00 93.69 99 ILE A N 1
ATOM 797 C CA . ILE A 1 99 ? -3.721 0.471 -2.595 1.00 93.69 99 ILE A CA 1
ATOM 798 C C . ILE A 1 99 ? -5.048 0.964 -2.017 1.00 93.69 99 ILE A C 1
ATOM 800 O O . ILE A 1 99 ? -5.511 2.050 -2.376 1.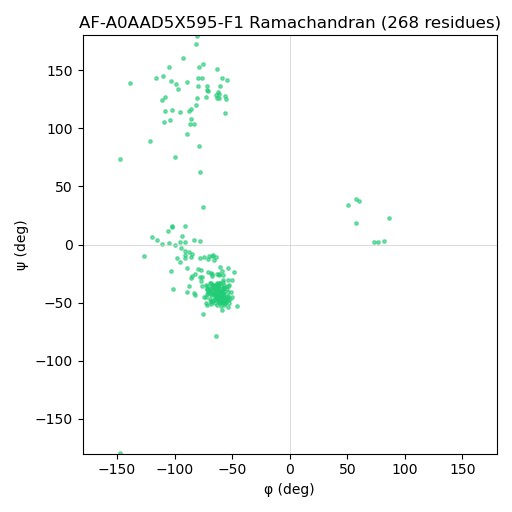00 93.69 99 ILE A O 1
ATOM 804 N N . HIS A 1 100 ? -5.598 0.200 -1.076 1.00 96.06 100 HIS A N 1
ATOM 805 C CA . HIS A 1 100 ? -6.861 0.472 -0.405 1.00 96.06 100 HIS A CA 1
ATOM 806 C C . HIS A 1 100 ? -6.837 1.795 0.357 1.00 96.06 100 HIS A C 1
ATOM 808 O O . HIS A 1 100 ? -7.741 2.617 0.213 1.00 96.06 100 HIS A O 1
ATOM 814 N N . LEU A 1 101 ? -5.743 2.059 1.080 1.00 95.31 101 LEU A N 1
ATOM 815 C CA . LEU A 1 101 ? -5.524 3.335 1.753 1.00 95.31 101 LEU A CA 1
ATOM 816 C C . LEU A 1 101 ? -5.510 4.503 0.763 1.00 95.31 101 LEU A C 1
ATOM 818 O O . LEU A 1 101 ? -6.091 5.549 1.041 1.00 95.31 101 LEU A O 1
ATOM 822 N N . GLY A 1 102 ? -4.862 4.324 -0.393 1.00 94.56 102 GLY A N 1
ATOM 823 C CA . GLY A 1 102 ? -4.836 5.327 -1.456 1.00 94.56 102 GLY A CA 1
ATOM 824 C C . GLY A 1 102 ? -6.236 5.699 -1.940 1.00 94.56 102 GLY A C 1
ATOM 825 O O . GLY A 1 102 ? -6.540 6.885 -2.025 1.00 94.56 102 GLY A O 1
ATOM 826 N N . PHE A 1 103 ? -7.101 4.706 -2.175 1.00 96.69 103 PHE A N 1
ATOM 827 C CA . PHE A 1 103 ? -8.509 4.942 -2.511 1.00 96.69 103 PHE A CA 1
ATOM 828 C C . PHE A 1 103 ? -9.257 5.653 -1.377 1.00 96.69 103 PHE A C 1
ATOM 830 O O . PHE A 1 103 ? -9.939 6.644 -1.622 1.00 96.69 103 PHE A O 1
ATOM 837 N N . GLY A 1 104 ? -9.106 5.200 -0.131 1.00 96.44 104 GLY A N 1
ATOM 838 C CA . GLY A 1 104 ? -9.753 5.842 1.017 1.00 96.44 104 GLY A CA 1
ATOM 839 C C . GLY A 1 104 ? -9.389 7.325 1.149 1.00 96.44 104 GLY A C 1
ATOM 840 O O . GLY A 1 104 ? -10.264 8.161 1.366 1.00 96.44 104 GLY A O 1
ATOM 841 N N . ILE A 1 105 ? -8.112 7.666 0.948 1.00 95.12 105 ILE A N 1
ATOM 842 C CA . ILE A 1 105 ? -7.628 9.054 0.963 1.00 95.12 105 ILE A CA 1
ATOM 843 C C . ILE A 1 105 ? -8.163 9.845 -0.235 1.00 95.12 105 ILE A C 1
ATOM 845 O O . ILE A 1 105 ? -8.684 10.943 -0.044 1.00 95.12 105 ILE A O 1
ATOM 849 N N . GLU A 1 106 ? -8.056 9.305 -1.453 1.00 94.50 106 GLU A N 1
ATOM 850 C CA . GLU A 1 106 ? -8.476 9.988 -2.686 1.00 94.50 106 GLU A CA 1
ATOM 851 C C . GLU A 1 106 ? -9.959 10.363 -2.662 1.00 94.50 106 GLU A C 1
ATOM 853 O O . GLU A 1 106 ? -10.326 11.488 -2.995 1.00 94.50 106 GLU A O 1
ATOM 858 N N . PHE A 1 107 ? -10.798 9.436 -2.203 1.00 95.06 107 PHE A N 1
ATOM 859 C CA . PHE A 1 107 ? -12.245 9.616 -2.122 1.00 95.06 107 PHE A CA 1
ATOM 860 C C . PHE A 1 107 ? -12.711 10.193 -0.783 1.00 95.06 107 PHE A C 1
ATOM 862 O O . PHE A 1 107 ? -13.912 10.346 -0.572 1.00 95.06 107 PHE A O 1
ATOM 869 N N . GLN A 1 108 ? -11.780 10.507 0.127 1.00 94.19 108 GLN A N 1
ATOM 870 C CA . GLN A 1 108 ? -12.066 10.990 1.482 1.00 94.19 108 GLN A CA 1
ATOM 871 C C . GLN A 1 108 ? -13.083 10.106 2.230 1.00 94.19 108 GLN A C 1
ATOM 873 O O . GLN A 1 108 ? -13.897 10.594 3.018 1.00 94.19 108 GLN A O 1
ATOM 878 N N . ASN A 1 109 ? -13.040 8.797 1.976 1.00 96.31 109 ASN A N 1
ATOM 879 C CA . ASN A 1 109 ? -13.978 7.821 2.510 1.00 96.31 109 ASN A CA 1
ATOM 880 C C . ASN A 1 109 ? -13.394 7.178 3.776 1.00 96.31 109 ASN A C 1
ATOM 882 O O . ASN A 1 109 ? -12.372 6.492 3.725 1.00 96.31 109 ASN A O 1
ATOM 886 N N . ARG A 1 110 ? -14.025 7.428 4.927 1.00 96.62 110 ARG A N 1
ATOM 887 C CA . ARG A 1 110 ? -13.490 7.037 6.241 1.00 96.62 110 ARG A CA 1
ATOM 888 C C . ARG A 1 110 ? -13.562 5.536 6.463 1.00 96.62 110 ARG A C 1
ATOM 890 O O . ARG A 1 110 ? -12.651 4.978 7.063 1.00 96.62 110 ARG A O 1
ATOM 897 N N . GLU A 1 111 ? -14.610 4.907 5.956 1.00 96.38 111 GLU A N 1
ATOM 898 C CA . GLU A 1 111 ? -14.850 3.473 6.035 1.00 96.38 111 GLU A CA 1
ATOM 899 C C . GLU A 1 111 ? -13.749 2.715 5.283 1.00 96.38 111 GLU A C 1
ATOM 901 O O . GLU A 1 111 ? -13.114 1.826 5.838 1.00 96.38 111 GLU A O 1
ATOM 906 N N . VAL A 1 112 ? -13.403 3.153 4.071 1.00 97.25 112 VAL A N 1
ATOM 907 C CA . VAL A 1 112 ? -12.313 2.559 3.279 1.00 97.25 112 VAL A CA 1
ATOM 908 C C . VAL A 1 112 ? -10.941 2.833 3.909 1.00 97.25 112 VAL A C 1
ATOM 910 O O . VAL A 1 112 ? -10.055 1.981 3.874 1.00 97.25 112 VAL A O 1
ATOM 913 N N . ILE A 1 113 ? -10.738 3.987 4.559 1.00 97.56 113 ILE A N 1
ATOM 914 C CA . ILE A 1 113 ? -9.519 4.216 5.360 1.00 97.56 113 ILE A CA 1
ATOM 915 C C . ILE A 1 113 ? -9.467 3.240 6.552 1.00 97.56 113 ILE A C 1
ATOM 917 O O . ILE A 1 113 ? -8.398 2.702 6.850 1.00 97.56 113 ILE A O 1
ATOM 921 N N . ALA A 1 114 ? -10.589 2.984 7.228 1.00 97.62 114 ALA A N 1
ATOM 922 C CA . ALA A 1 114 ? -10.663 2.040 8.343 1.00 97.62 114 ALA A CA 1
ATOM 923 C C . ALA A 1 114 ? -10.387 0.599 7.895 1.00 97.62 114 ALA A C 1
ATOM 925 O O . ALA A 1 114 ? -9.614 -0.117 8.544 1.00 97.62 114 ALA A O 1
ATOM 926 N N . GLU A 1 115 ? -10.962 0.192 6.762 1.00 96.38 115 GLU A N 1
ATOM 927 C CA . GLU A 1 115 ? -10.683 -1.081 6.097 1.00 96.38 115 GLU A CA 1
ATOM 928 C C . GLU A 1 115 ? -9.187 -1.198 5.782 1.00 96.38 115 GLU A C 1
ATOM 930 O O . GLU A 1 115 ? -8.567 -2.191 6.158 1.00 96.38 115 GLU A O 1
ATOM 935 N N . ALA A 1 116 ? -8.562 -0.151 5.233 1.00 96.50 116 ALA A N 1
ATOM 936 C CA . ALA A 1 116 ? -7.137 -0.157 4.897 1.00 96.50 116 ALA A CA 1
ATOM 937 C C . ALA A 1 116 ? -6.237 -0.311 6.132 1.00 96.50 116 ALA A C 1
ATOM 939 O O . ALA A 1 116 ? -5.275 -1.082 6.117 1.00 96.50 116 ALA A O 1
ATOM 940 N N . LEU A 1 117 ? -6.543 0.407 7.218 1.00 96.94 117 LEU A N 1
ATOM 941 C CA . LEU A 1 117 ? -5.813 0.291 8.484 1.00 96.94 117 LEU A CA 1
ATOM 942 C C . LEU A 1 117 ? -6.011 -1.084 9.127 1.00 96.94 117 LEU A C 1
ATOM 944 O O . LEU A 1 117 ? -5.076 -1.631 9.713 1.00 96.94 117 LEU A O 1
ATOM 948 N N . THR A 1 118 ? -7.201 -1.666 8.987 1.00 96.62 118 THR A N 1
ATOM 949 C CA . THR A 1 118 ? -7.503 -3.021 9.459 1.00 96.62 118 THR A CA 1
ATOM 950 C C . THR A 1 118 ? -6.737 -4.063 8.660 1.00 96.62 118 THR A C 1
ATOM 952 O O . THR A 1 118 ? -6.087 -4.926 9.252 1.00 96.62 118 THR A O 1
ATOM 955 N N . GLU A 1 119 ? -6.766 -3.977 7.330 1.00 94.56 119 GLU A N 1
ATOM 956 C CA . GLU A 1 119 ? -5.993 -4.852 6.453 1.00 94.56 119 GLU A CA 1
ATOM 957 C C . GLU A 1 119 ? -4.504 -4.752 6.786 1.00 94.56 119 GLU A C 1
ATOM 959 O O . GLU A 1 119 ? -3.867 -5.773 7.053 1.00 94.56 119 GLU A O 1
ATOM 964 N N . ALA A 1 120 ? -3.961 -3.535 6.880 1.00 94.69 120 ALA A N 1
ATOM 965 C CA . ALA A 1 120 ? -2.583 -3.323 7.303 1.00 94.69 120 ALA A CA 1
ATOM 966 C C . ALA A 1 120 ? -2.327 -3.918 8.698 1.00 94.69 120 ALA A C 1
ATOM 968 O O . ALA A 1 120 ? -1.328 -4.589 8.897 1.00 94.69 120 ALA A O 1
ATOM 969 N N . CYS A 1 121 ? -3.222 -3.771 9.672 1.00 96.00 121 CYS A N 1
ATOM 970 C CA . CYS A 1 121 ? -3.033 -4.384 10.989 1.00 96.00 121 CYS A CA 1
ATOM 971 C C . CYS A 1 121 ? -2.917 -5.915 10.908 1.00 96.00 121 CYS A C 1
ATOM 973 O O . CYS A 1 121 ? -2.074 -6.519 11.569 1.00 96.00 121 CYS A O 1
ATOM 975 N N . LEU A 1 122 ? -3.731 -6.560 10.074 1.00 93.50 122 LEU A N 1
ATOM 976 C CA . LEU A 1 122 ? -3.901 -8.014 10.090 1.00 93.50 122 LEU A CA 1
ATOM 977 C C . LEU A 1 122 ? -3.078 -8.773 9.048 1.00 93.50 122 LEU A C 1
ATOM 979 O O . LEU A 1 122 ? -2.976 -10.002 9.130 1.00 93.50 122 LEU A O 1
ATOM 983 N N . HIS A 1 123 ? -2.473 -8.077 8.087 1.00 89.69 123 HIS A N 1
ATOM 984 C CA . HIS A 1 123 ? -1.501 -8.681 7.187 1.00 89.69 123 HIS A CA 1
ATOM 985 C C . HIS A 1 123 ? -0.266 -9.181 7.944 1.00 89.69 123 HIS A C 1
ATOM 987 O O . HIS A 1 123 ? 0.110 -8.648 8.982 1.00 89.69 123 HIS A O 1
ATOM 993 N N . ASP A 1 124 ? 0.379 -10.222 7.418 1.00 86.38 124 ASP A N 1
ATOM 994 C CA . ASP A 1 124 ? 1.656 -10.704 7.944 1.00 86.38 124 ASP A CA 1
ATOM 995 C C . ASP A 1 124 ? 2.782 -9.709 7.586 1.00 86.38 124 ASP A C 1
ATOM 997 O O . ASP A 1 124 ? 2.878 -9.319 6.415 1.00 86.38 124 ASP A O 1
ATOM 1001 N N . PRO A 1 125 ? 3.658 -9.315 8.532 1.00 86.94 125 PRO A N 1
ATOM 1002 C CA . PRO A 1 125 ? 4.735 -8.348 8.303 1.00 86.94 125 PRO A CA 1
ATOM 1003 C C . PRO A 1 125 ? 5.929 -8.930 7.513 1.00 86.94 125 PRO A C 1
ATOM 1005 O O . PRO A 1 125 ? 7.071 -8.520 7.715 1.00 86.94 125 PRO A O 1
ATOM 1008 N N . SER A 1 126 ? 5.687 -9.876 6.600 1.00 84.88 126 SER A N 1
ATOM 1009 C CA . SER A 1 126 ? 6.668 -10.557 5.732 1.00 84.88 126 SER A CA 1
ATOM 1010 C C . SER A 1 126 ? 7.653 -9.644 4.993 1.00 84.88 126 SER A C 1
ATOM 1012 O O . SER A 1 126 ? 8.735 -10.090 4.614 1.00 84.88 126 SER A O 1
ATOM 1014 N N . THR A 1 127 ? 7.312 -8.375 4.779 1.00 86.06 127 THR A N 1
ATOM 1015 C CA . THR A 1 127 ? 8.153 -7.371 4.107 1.00 86.06 127 THR A CA 1
ATOM 1016 C C . THR A 1 127 ? 9.098 -6.634 5.063 1.00 86.06 127 THR A C 1
ATOM 1018 O O . THR A 1 127 ? 9.970 -5.891 4.616 1.00 86.06 127 THR A O 1
ATOM 1021 N N . ALA A 1 128 ? 9.003 -6.851 6.379 1.00 87.19 128 ALA A N 1
ATOM 1022 C CA . ALA A 1 128 ? 9.903 -6.233 7.353 1.00 87.19 128 ALA A CA 1
ATOM 1023 C C . ALA A 1 128 ? 11.398 -6.423 7.010 1.00 87.19 128 ALA A C 1
ATOM 1025 O O . ALA A 1 128 ? 12.147 -5.446 7.103 1.00 87.19 128 ALA A O 1
ATOM 1026 N N . PRO A 1 129 ? 11.858 -7.602 6.528 1.00 84.31 129 PRO A N 1
ATOM 1027 C CA . PRO A 1 129 ? 13.253 -7.796 6.143 1.00 84.31 129 PRO A CA 1
ATOM 1028 C C . PRO A 1 129 ? 13.725 -6.888 5.005 1.00 84.31 129 PRO A C 1
ATOM 1030 O O . PRO A 1 129 ? 14.922 -6.636 4.914 1.00 84.31 129 PRO A O 1
ATOM 1033 N N . ILE A 1 130 ? 12.833 -6.402 4.137 1.00 81.50 130 ILE A N 1
ATOM 1034 C CA . ILE A 1 130 ? 13.219 -5.585 2.978 1.00 81.50 130 ILE A CA 1
ATOM 1035 C C . ILE A 1 130 ? 13.125 -4.081 3.234 1.00 81.50 130 ILE A C 1
ATOM 1037 O O . ILE A 1 130 ? 13.701 -3.311 2.475 1.00 81.50 130 ILE A O 1
ATOM 1041 N N . LEU A 1 131 ? 12.440 -3.654 4.299 1.00 79.81 131 LEU A N 1
ATOM 1042 C CA . LEU A 1 131 ? 12.254 -2.234 4.604 1.00 79.81 131 LEU A CA 1
ATOM 1043 C C . LEU A 1 131 ? 13.486 -1.576 5.228 1.00 79.81 131 LEU A C 1
ATOM 1045 O O . LEU A 1 131 ? 13.743 -0.407 4.960 1.00 79.81 131 LEU A O 1
ATOM 1049 N N . ALA A 1 132 ? 14.281 -2.315 6.001 1.00 71.50 132 ALA A N 1
ATOM 1050 C CA . ALA A 1 132 ? 15.525 -1.811 6.577 1.00 71.50 132 ALA A CA 1
ATOM 1051 C C . ALA A 1 132 ? 16.649 -1.823 5.527 1.00 71.50 132 ALA A C 1
ATOM 1053 O O . ALA A 1 132 ? 17.401 -2.792 5.443 1.00 71.50 132 ALA A O 1
ATOM 1054 N N . HIS A 1 133 ? 16.746 -0.781 4.701 1.00 68.81 133 HIS A N 1
ATOM 1055 C CA . HIS A 1 133 ? 17.765 -0.666 3.656 1.00 68.81 133 HIS A CA 1
ATOM 1056 C C . HIS A 1 133 ? 18.791 0.428 3.983 1.00 68.81 133 HIS A C 1
ATOM 1058 O O . HIS A 1 133 ? 18.476 1.442 4.601 1.00 68.81 133 HIS A O 1
ATOM 1064 N N . ASP A 1 134 ? 20.045 0.184 3.600 1.00 72.00 134 ASP A N 1
ATOM 1065 C CA . ASP A 1 134 ? 21.142 1.135 3.768 1.00 72.00 134 ASP A CA 1
ATOM 1066 C C . ASP A 1 134 ? 21.215 2.070 2.554 1.00 72.00 134 ASP A C 1
ATOM 1068 O O . ASP A 1 134 ? 21.526 1.638 1.442 1.00 72.00 134 ASP A O 1
ATOM 1072 N N . ASN A 1 135 ? 20.958 3.357 2.791 1.00 71.69 135 ASN A N 1
ATOM 1073 C CA . ASN A 1 135 ? 21.006 4.405 1.772 1.00 71.69 135 ASN A CA 1
ATOM 1074 C C . ASN A 1 135 ? 22.423 4.948 1.518 1.00 71.69 135 ASN A C 1
ATOM 1076 O O . ASN A 1 135 ? 22.589 5.850 0.699 1.00 71.69 135 ASN A O 1
ATOM 1080 N N . SER A 1 136 ? 23.466 4.399 2.156 1.00 77.31 136 SER A N 1
ATOM 1081 C CA . SER A 1 136 ? 24.866 4.780 1.893 1.00 77.31 136 SER A CA 1
ATOM 1082 C C . SER A 1 136 ? 25.293 4.563 0.435 1.00 77.31 136 SER A C 1
ATOM 1084 O O . SER A 1 136 ? 26.223 5.209 -0.047 1.00 77.31 136 SER A O 1
ATOM 1086 N N . LYS A 1 137 ? 24.599 3.669 -0.281 1.00 80.38 137 LYS A N 1
ATOM 1087 C CA . LYS A 1 137 ? 24.835 3.335 -1.693 1.00 80.38 137 LYS A CA 1
ATOM 1088 C C . LYS A 1 137 ? 23.830 3.981 -2.646 1.00 80.38 137 LYS A C 1
ATOM 1090 O O . LYS A 1 137 ? 23.739 3.557 -3.799 1.00 80.38 137 LYS A O 1
ATOM 1095 N N . ALA A 1 138 ? 23.075 4.974 -2.187 1.00 82.69 138 ALA A N 1
ATOM 1096 C CA . ALA A 1 138 ? 22.074 5.622 -3.010 1.00 82.69 138 ALA A CA 1
ATOM 1097 C C . ALA A 1 138 ? 22.713 6.306 -4.227 1.00 82.69 138 ALA A C 1
ATOM 1099 O O . ALA A 1 138 ? 23.693 7.047 -4.115 1.00 82.69 138 ALA A O 1
ATOM 1100 N N . ILE A 1 139 ? 22.152 6.056 -5.410 1.00 83.50 139 ILE A N 1
ATOM 1101 C CA . ILE A 1 139 ? 22.659 6.593 -6.671 1.00 83.50 139 ILE A CA 1
ATOM 1102 C C . ILE A 1 139 ? 21.739 7.732 -7.092 1.00 83.50 139 ILE A C 1
ATOM 1104 O O . ILE A 1 139 ? 20.604 7.523 -7.529 1.00 83.50 139 ILE A O 1
ATOM 1108 N N . LYS A 1 140 ? 22.232 8.965 -6.966 1.00 80.69 140 LYS A N 1
ATOM 1109 C CA . LYS A 1 140 ? 21.451 10.156 -7.304 1.00 80.69 140 LYS A CA 1
ATOM 1110 C C . LYS A 1 140 ? 21.076 10.141 -8.789 1.00 80.69 140 LYS A C 1
ATOM 1112 O O . LYS A 1 140 ? 21.940 10.019 -9.652 1.00 80.69 140 LYS A O 1
ATOM 1117 N N . GLY A 1 141 ? 19.782 10.272 -9.079 1.00 78.75 141 GLY A N 1
ATOM 1118 C CA . GLY A 1 141 ? 19.256 10.266 -10.448 1.00 78.75 141 GLY A CA 1
ATOM 1119 C C . GLY A 1 141 ? 19.061 8.878 -11.067 1.00 78.75 141 GLY A C 1
ATOM 1120 O O . GLY A 1 141 ? 18.650 8.806 -12.224 1.00 78.75 141 GLY A O 1
ATOM 1121 N N . LYS A 1 142 ? 19.310 7.789 -10.326 1.00 84.69 142 LYS A N 1
ATOM 1122 C CA . LYS A 1 142 ? 18.991 6.438 -10.794 1.00 84.69 142 LYS A CA 1
ATOM 1123 C C . LYS A 1 142 ? 17.485 6.275 -10.973 1.00 84.69 142 LYS A C 1
ATOM 1125 O O . LYS A 1 142 ? 16.707 6.584 -10.072 1.00 84.69 142 LYS A O 1
ATOM 1130 N N . THR A 1 143 ? 17.071 5.805 -12.145 1.00 80.88 143 THR A N 1
ATOM 1131 C CA . THR A 1 143 ? 15.653 5.667 -12.487 1.00 80.88 143 THR A CA 1
ATOM 1132 C C . THR A 1 143 ? 15.122 4.281 -12.144 1.00 80.88 143 THR A C 1
ATOM 1134 O O . THR A 1 143 ? 15.863 3.305 -12.026 1.00 80.88 143 THR A O 1
ATOM 1137 N N . ILE A 1 144 ? 13.801 4.178 -12.032 1.00 79.56 144 ILE A N 1
ATOM 1138 C CA . ILE A 1 144 ? 13.116 2.901 -11.801 1.00 79.56 144 ILE A CA 1
ATOM 1139 C C . ILE A 1 144 ? 13.305 1.955 -12.978 1.00 79.56 144 ILE A C 1
ATOM 1141 O O . ILE A 1 144 ? 13.473 0.760 -12.772 1.00 79.56 144 ILE A O 1
ATOM 1145 N N . LEU A 1 145 ? 13.337 2.489 -14.199 1.00 82.44 145 LEU A N 1
ATOM 1146 C CA . LEU A 1 145 ? 13.622 1.697 -15.387 1.00 82.44 145 LEU A CA 1
ATOM 1147 C C . LEU A 1 145 ? 15.030 1.087 -15.326 1.00 82.44 145 LEU A C 1
ATOM 1149 O O . LEU A 1 145 ? 15.183 -0.096 -15.596 1.00 82.44 145 LEU A O 1
ATOM 1153 N N . GLN A 1 146 ? 16.033 1.849 -14.876 1.00 86.75 146 GLN A N 1
ATOM 1154 C CA . GLN A 1 146 ? 17.383 1.315 -14.660 1.00 86.75 146 GLN A CA 1
ATOM 1155 C C . GLN A 1 146 ? 17.402 0.240 -13.568 1.00 86.75 146 GLN A C 1
ATOM 1157 O O . GLN A 1 146 ? 18.055 -0.781 -13.734 1.00 86.75 146 GLN A O 1
ATOM 1162 N N . ILE A 1 147 ? 16.667 0.433 -12.467 1.00 85.31 147 ILE A N 1
ATOM 1163 C CA . ILE A 1 147 ? 16.533 -0.596 -11.423 1.00 85.31 147 ILE A CA 1
ATOM 1164 C C . ILE A 1 147 ? 15.859 -1.853 -11.979 1.00 85.31 147 ILE A C 1
ATOM 1166 O O . ILE A 1 147 ? 16.309 -2.957 -11.691 1.00 85.31 147 ILE A O 1
ATOM 1170 N N . TYR A 1 148 ? 14.806 -1.702 -12.781 1.00 83.31 148 TYR A N 1
ATOM 1171 C CA . TYR A 1 148 ? 14.134 -2.815 -13.443 1.00 83.31 148 TYR A CA 1
ATOM 1172 C C . TYR A 1 148 ? 15.085 -3.573 -14.376 1.00 83.31 148 TYR A C 1
ATOM 1174 O O . TYR A 1 148 ? 15.159 -4.798 -14.287 1.00 83.31 148 TYR A O 1
ATOM 1182 N N . ASP A 1 149 ? 15.849 -2.867 -15.211 1.00 86.88 149 ASP A N 1
ATOM 1183 C CA . ASP A 1 149 ? 16.831 -3.475 -16.112 1.00 86.88 149 ASP A CA 1
ATOM 1184 C C . ASP A 1 149 ? 17.960 -4.170 -15.339 1.00 86.88 149 ASP A C 1
ATOM 1186 O O . ASP A 1 149 ? 18.342 -5.293 -15.679 1.00 86.88 149 ASP A O 1
ATOM 1190 N N . ASP A 1 150 ? 18.464 -3.564 -14.264 1.00 89.44 150 ASP A N 1
ATOM 1191 C CA . ASP A 1 150 ? 19.487 -4.186 -13.424 1.00 89.44 150 ASP A CA 1
ATOM 1192 C C . ASP A 1 150 ? 18.949 -5.446 -12.739 1.00 89.44 150 ASP A C 1
ATOM 1194 O O . ASP A 1 150 ? 19.613 -6.483 -12.746 1.00 89.44 150 ASP A O 1
ATOM 1198 N N . ILE A 1 151 ? 17.733 -5.377 -12.178 1.00 86.12 151 ILE A N 1
ATOM 1199 C CA . ILE A 1 151 ? 17.058 -6.534 -11.586 1.00 86.12 151 ILE A CA 1
ATOM 1200 C C . ILE A 1 151 ? 16.862 -7.599 -12.653 1.00 86.12 151 ILE A C 1
ATOM 1202 O O . ILE A 1 151 ? 17.104 -8.755 -12.358 1.00 86.12 151 ILE A O 1
ATOM 1206 N N . ARG A 1 152 ? 16.458 -7.269 -13.882 1.00 84.81 152 ARG A N 1
ATOM 1207 C CA . ARG A 1 152 ? 16.245 -8.250 -14.959 1.00 84.81 152 ARG A CA 1
ATOM 1208 C C . ARG A 1 152 ? 17.521 -9.006 -15.338 1.00 84.81 152 ARG A C 1
ATOM 1210 O O . ARG A 1 152 ? 17.438 -10.184 -15.674 1.00 84.81 152 ARG A O 1
ATOM 1217 N N . ASN A 1 153 ? 18.678 -8.351 -15.265 1.00 88.12 153 ASN A N 1
ATOM 1218 C CA . ASN A 1 153 ? 19.966 -8.917 -15.677 1.00 88.12 153 ASN A CA 1
ATOM 1219 C C . ASN A 1 153 ? 20.777 -9.555 -14.528 1.00 88.12 153 ASN A C 1
ATOM 1221 O O . ASN A 1 153 ? 21.849 -10.112 -14.765 1.00 88.12 153 ASN A O 1
ATOM 1225 N N . ASP A 1 154 ? 20.294 -9.499 -13.285 1.00 88.62 154 ASP A N 1
ATOM 1226 C CA . ASP A 1 154 ? 21.040 -9.984 -12.122 1.00 88.62 154 ASP A CA 1
ATOM 1227 C C . ASP A 1 154 ? 20.852 -11.486 -11.863 1.00 88.62 154 ASP A C 1
ATOM 1229 O O . ASP A 1 154 ? 19.830 -11.948 -11.357 1.00 88.62 154 ASP A O 1
ATOM 1233 N N . ARG A 1 155 ? 21.875 -12.289 -12.133 1.00 89.00 155 ARG A N 1
ATOM 1234 C CA . ARG A 1 155 ? 21.800 -13.751 -11.975 1.00 89.00 155 ARG A CA 1
ATOM 1235 C C . ARG A 1 155 ? 21.633 -14.231 -10.531 1.00 89.00 155 ARG A C 1
ATOM 1237 O O . ARG A 1 155 ? 21.263 -15.381 -10.324 1.00 89.00 155 ARG A O 1
ATOM 1244 N N . ARG A 1 156 ? 21.833 -13.371 -9.522 1.00 87.56 156 ARG A N 1
ATOM 1245 C CA . ARG A 1 156 ? 21.598 -13.731 -8.109 1.00 87.56 156 ARG A CA 1
ATOM 1246 C C . ARG A 1 156 ? 20.146 -14.133 -7.830 1.00 87.56 156 ARG A C 1
ATOM 1248 O O . ARG A 1 156 ? 19.894 -14.787 -6.826 1.00 87.56 156 ARG A O 1
ATOM 1255 N N . PHE A 1 157 ? 19.203 -13.761 -8.697 1.00 78.50 157 PHE A N 1
ATOM 1256 C CA . PHE A 1 157 ? 17.793 -14.126 -8.552 1.00 78.50 157 PHE A CA 1
ATOM 1257 C C . PHE A 1 157 ? 17.386 -15.429 -9.241 1.00 78.50 157 PHE A C 1
ATOM 1259 O O . PHE A 1 157 ? 16.264 -15.875 -9.005 1.00 78.50 157 PHE A O 1
ATOM 1266 N N . ASP A 1 158 ? 18.253 -16.034 -10.059 1.00 82.69 158 ASP A N 1
ATOM 1267 C CA . ASP A 1 158 ? 17.906 -17.228 -10.847 1.00 82.69 158 ASP A CA 1
ATOM 1268 C C . ASP A 1 158 ? 17.441 -18.389 -9.937 1.00 82.69 158 ASP A C 1
ATOM 1270 O O . ASP A 1 158 ? 16.559 -19.158 -10.312 1.00 82.69 158 ASP A O 1
ATOM 1274 N N . ASP A 1 159 ? 17.960 -18.452 -8.704 1.00 81.06 159 ASP A N 1
ATOM 1275 C CA . ASP A 1 159 ? 17.638 -19.484 -7.710 1.00 81.06 159 ASP A CA 1
ATOM 1276 C C . ASP A 1 159 ? 16.713 -19.006 -6.568 1.00 81.06 159 ASP A C 1
ATOM 1278 O O . ASP A 1 159 ? 16.394 -19.780 -5.661 1.00 81.06 159 ASP A O 1
ATOM 1282 N N . VAL A 1 160 ? 16.271 -17.740 -6.576 1.00 81.56 160 VAL A N 1
ATOM 1283 C CA . VAL A 1 160 ? 15.502 -17.141 -5.461 1.00 81.56 160 VAL A CA 1
ATOM 1284 C C . VAL A 1 160 ? 14.051 -17.621 -5.440 1.00 81.56 160 VAL A C 1
ATOM 1286 O O . VAL A 1 160 ? 13.484 -17.820 -4.359 1.00 81.56 160 VAL A O 1
ATOM 1289 N N . VAL A 1 161 ? 13.453 -17.823 -6.615 1.00 77.88 161 VAL A N 1
ATOM 1290 C CA . VAL A 1 161 ? 12.083 -18.325 -6.760 1.00 77.88 161 VAL A CA 1
ATOM 1291 C C . VAL A 1 161 ? 12.015 -19.335 -7.888 1.00 77.88 161 VAL A C 1
ATOM 1293 O O . VAL A 1 161 ? 12.587 -19.130 -8.955 1.00 77.88 161 VAL A O 1
ATOM 1296 N N . LYS A 1 162 ? 11.266 -20.412 -7.668 1.00 78.81 162 LYS A N 1
ATOM 1297 C CA . LYS A 1 162 ? 11.028 -21.439 -8.683 1.00 78.81 162 LYS A CA 1
ATOM 1298 C C . LYS A 1 162 ? 9.619 -21.311 -9.241 1.00 78.81 162 LYS A C 1
ATOM 1300 O O . LYS A 1 162 ? 8.695 -20.891 -8.547 1.00 78.81 162 LYS A O 1
ATOM 1305 N N . PHE A 1 163 ? 9.419 -21.743 -10.485 1.00 72.56 163 PHE A N 1
ATOM 1306 C CA . PHE A 1 163 ? 8.089 -21.759 -11.104 1.00 72.56 163 PHE A CA 1
ATOM 1307 C C . PHE A 1 163 ? 7.057 -22.530 -10.256 1.00 72.56 163 PHE A C 1
ATOM 1309 O O . PHE A 1 163 ? 5.916 -22.085 -10.111 1.00 72.56 163 PHE A O 1
ATOM 1316 N N . SER A 1 164 ? 7.495 -23.637 -9.644 1.00 78.81 164 SER A N 1
ATOM 1317 C CA . SER A 1 164 ? 6.711 -24.501 -8.752 1.00 78.81 164 SER A CA 1
ATOM 1318 C C . SER A 1 164 ? 6.325 -23.863 -7.416 1.00 78.81 164 SER A C 1
ATOM 1320 O O . SER A 1 164 ? 5.554 -24.458 -6.665 1.00 78.81 164 SER A O 1
ATOM 1322 N N . ASP A 1 165 ? 6.870 -22.694 -7.082 1.00 78.94 165 ASP A N 1
ATOM 1323 C CA . ASP A 1 165 ? 6.553 -22.030 -5.826 1.00 78.94 165 ASP A CA 1
ATOM 1324 C C . ASP A 1 165 ? 5.122 -21.489 -5.871 1.00 78.94 165 ASP A C 1
ATOM 1326 O O . ASP A 1 165 ? 4.722 -20.819 -6.832 1.00 78.94 165 ASP A O 1
ATOM 1330 N N . GLY A 1 166 ? 4.366 -21.769 -4.804 1.00 80.69 166 GLY A N 1
ATOM 1331 C CA . GLY A 1 166 ? 2.986 -21.312 -4.651 1.00 80.69 166 GLY A CA 1
ATOM 1332 C C . GLY A 1 166 ? 2.909 -19.788 -4.573 1.00 80.69 166 GLY A C 1
ATOM 1333 O O . GLY A 1 166 ? 2.595 -19.120 -5.555 1.00 80.69 166 GLY A O 1
ATOM 1334 N N . ASN A 1 167 ? 3.226 -19.218 -3.407 1.00 81.44 167 ASN A N 1
ATOM 1335 C CA . ASN A 1 167 ? 3.315 -17.766 -3.258 1.00 81.44 167 ASN A CA 1
ATOM 1336 C C . ASN A 1 167 ? 4.739 -17.288 -3.580 1.00 81.44 167 ASN A C 1
ATOM 1338 O O . ASN A 1 167 ? 5.620 -17.272 -2.718 1.00 81.44 167 ASN A O 1
ATOM 1342 N N . LYS A 1 168 ? 4.941 -16.877 -4.833 1.00 79.94 168 LYS A N 1
ATOM 1343 C CA . LYS A 1 168 ? 6.227 -16.394 -5.355 1.00 79.94 168 LYS A CA 1
ATOM 1344 C C . LYS A 1 168 ? 6.747 -15.161 -4.608 1.00 79.94 168 LYS A C 1
ATOM 1346 O O . LYS A 1 168 ? 7.946 -15.070 -4.364 1.00 79.94 168 LYS A O 1
ATOM 1351 N N . THR A 1 169 ? 5.866 -14.258 -4.169 1.00 80.00 169 THR A N 1
ATOM 1352 C CA . THR A 1 169 ? 6.250 -13.098 -3.348 1.00 80.00 169 THR A CA 1
ATOM 1353 C C . THR A 1 169 ? 6.880 -13.538 -2.027 1.00 80.00 169 THR A C 1
ATOM 1355 O O . THR A 1 169 ? 7.925 -13.016 -1.646 1.00 80.00 169 THR A O 1
ATOM 1358 N N . ASN A 1 170 ? 6.310 -14.543 -1.358 1.00 81.81 170 ASN A N 1
ATOM 1359 C CA . ASN A 1 170 ? 6.884 -15.075 -0.120 1.00 81.81 170 ASN A CA 1
ATOM 1360 C C . ASN A 1 170 ? 8.255 -15.726 -0.357 1.00 81.81 170 ASN A C 1
ATOM 1362 O O . ASN A 1 170 ? 9.146 -15.562 0.474 1.00 81.81 170 ASN A O 1
ATOM 1366 N N . SER A 1 171 ? 8.452 -16.417 -1.487 1.00 83.75 171 SER A N 1
ATOM 1367 C CA . SER A 1 171 ? 9.772 -16.942 -1.866 1.00 83.75 171 SER A CA 1
ATOM 1368 C C . SER A 1 171 ? 10.803 -15.821 -2.047 1.00 83.75 171 SER A C 1
ATOM 1370 O O . SER A 1 171 ? 11.893 -15.917 -1.483 1.00 83.75 171 SER A O 1
ATOM 1372 N N . VAL A 1 172 ? 10.453 -14.724 -2.741 1.00 83.44 172 VAL A N 1
ATOM 1373 C CA . VAL A 1 172 ? 11.336 -13.544 -2.881 1.00 83.44 172 VAL A CA 1
ATOM 1374 C C . VAL A 1 172 ? 11.706 -12.976 -1.514 1.00 83.44 172 VAL A C 1
ATOM 1376 O O . VAL A 1 172 ? 12.880 -12.745 -1.239 1.00 83.44 172 VAL A O 1
ATOM 1379 N N . LEU A 1 173 ? 10.720 -12.763 -0.642 1.00 83.81 173 LEU A N 1
ATOM 1380 C CA . LEU A 1 173 ? 10.953 -12.175 0.678 1.00 83.81 173 LEU A CA 1
ATOM 1381 C C . LEU A 1 173 ? 11.831 -13.074 1.557 1.00 83.81 173 LEU A C 1
ATOM 1383 O O . LEU A 1 173 ? 12.724 -12.584 2.249 1.00 83.81 173 LEU A O 1
ATOM 1387 N N . LYS A 1 174 ? 11.624 -14.392 1.497 1.00 85.69 174 LYS A N 1
ATOM 1388 C CA . LYS A 1 174 ? 12.383 -15.361 2.292 1.00 85.69 174 LYS A CA 1
ATOM 1389 C C . LYS A 1 174 ? 13.820 -15.536 1.798 1.00 85.69 174 LYS A C 1
ATOM 1391 O O . LYS A 1 174 ? 14.734 -15.558 2.614 1.00 85.69 174 LYS A O 1
ATOM 1396 N N . ASN A 1 175 ? 14.014 -15.667 0.487 1.00 86.62 175 ASN A N 1
ATOM 1397 C CA . ASN A 1 175 ? 15.292 -16.095 -0.090 1.00 86.62 175 ASN A CA 1
ATOM 1398 C C . ASN A 1 175 ? 16.102 -14.940 -0.700 1.00 86.62 175 ASN A C 1
ATOM 1400 O O . ASN A 1 175 ? 17.312 -15.056 -0.856 1.00 86.62 175 ASN A O 1
ATOM 1404 N N . GLY A 1 176 ? 15.447 -13.838 -1.070 1.00 87.25 176 GLY A N 1
ATOM 1405 C CA . GLY A 1 176 ? 16.034 -12.742 -1.845 1.00 87.25 176 GLY A CA 1
ATOM 1406 C C . GLY A 1 176 ? 16.028 -11.386 -1.143 1.00 87.25 176 GLY A C 1
ATOM 1407 O O . GLY A 1 176 ? 16.402 -10.397 -1.768 1.00 87.25 176 GLY A O 1
ATOM 1408 N N . SER A 1 177 ? 15.627 -11.305 0.131 1.00 87.19 177 SER A N 1
ATOM 1409 C CA . SER A 1 177 ? 15.492 -10.027 0.853 1.00 87.19 177 SER A CA 1
ATOM 1410 C C . SER A 1 177 ? 16.770 -9.185 0.865 1.00 87.19 177 SER A C 1
ATOM 1412 O O . SER A 1 177 ? 16.700 -7.967 0.733 1.00 87.19 177 SER A O 1
ATOM 1414 N N . GLU A 1 178 ? 17.949 -9.800 0.953 1.00 88.19 178 GLU A N 1
ATOM 1415 C CA . GLU A 1 178 ? 19.224 -9.076 0.864 1.00 88.19 178 GLU A CA 1
ATOM 1416 C C . GLU A 1 178 ? 19.449 -8.436 -0.503 1.00 88.19 178 GLU A C 1
ATOM 1418 O O . GLU A 1 178 ? 19.877 -7.283 -0.595 1.00 88.19 178 GLU A O 1
ATOM 1423 N N . ILE A 1 179 ? 19.120 -9.165 -1.567 1.00 87.88 179 ILE A N 1
ATOM 1424 C CA . ILE A 1 179 ? 19.259 -8.666 -2.930 1.00 87.88 179 ILE A CA 1
ATOM 1425 C C . ILE A 1 179 ? 18.241 -7.544 -3.156 1.00 87.88 179 ILE A C 1
ATOM 1427 O O . ILE A 1 179 ? 18.617 -6.489 -3.668 1.00 87.88 179 ILE A O 1
ATOM 1431 N N . VAL A 1 180 ? 17.004 -7.710 -2.667 1.00 85.75 180 VAL A N 1
ATOM 1432 C CA . VAL A 1 180 ? 15.965 -6.669 -2.679 1.00 85.75 180 VAL A CA 1
ATOM 1433 C C . VAL A 1 180 ? 16.475 -5.387 -2.036 1.00 85.75 180 VAL A C 1
ATOM 1435 O O . VAL A 1 180 ? 16.442 -4.328 -2.662 1.00 85.75 180 VAL A O 1
ATOM 1438 N N . ARG A 1 181 ? 16.993 -5.486 -0.805 1.00 86.06 181 ARG A N 1
ATOM 1439 C CA . ARG A 1 181 ? 17.549 -4.342 -0.074 1.00 86.06 181 ARG A CA 1
ATOM 1440 C C . ARG A 1 181 ? 18.682 -3.672 -0.834 1.00 86.06 181 ARG A C 1
ATOM 1442 O O . ARG A 1 181 ? 18.790 -2.452 -0.801 1.00 86.06 181 ARG A O 1
ATOM 1449 N N . SER A 1 182 ? 19.516 -4.453 -1.524 1.00 86.81 182 SER A N 1
ATOM 1450 C CA . SER A 1 182 ? 20.629 -3.902 -2.295 1.00 86.81 182 SER A CA 1
ATOM 1451 C C . SER A 1 182 ? 20.163 -2.996 -3.435 1.00 86.81 182 SER A C 1
ATOM 1453 O O . SER A 1 182 ? 20.848 -2.022 -3.727 1.00 86.81 182 SER A O 1
ATOM 1455 N N . TYR A 1 183 ? 19.008 -3.272 -4.049 1.00 86.56 183 TYR A N 1
ATOM 1456 C CA . TYR A 1 183 ? 18.407 -2.410 -5.071 1.00 86.56 183 TYR A CA 1
ATOM 1457 C C . TYR A 1 183 ? 17.606 -1.263 -4.470 1.00 86.56 183 TYR A C 1
ATOM 1459 O O . TYR A 1 183 ? 17.744 -0.131 -4.928 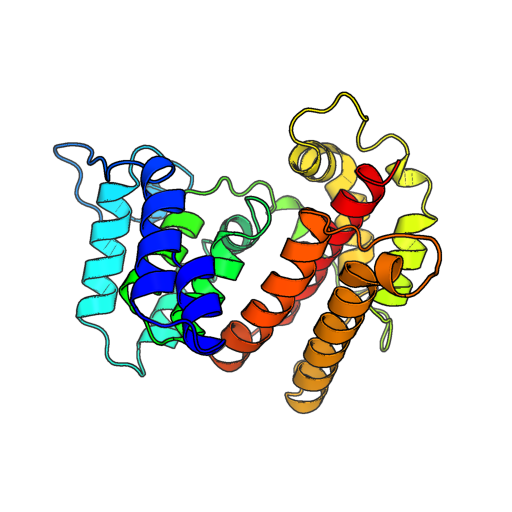1.00 86.56 183 TYR A O 1
ATOM 1467 N N . ALA A 1 184 ? 16.842 -1.534 -3.410 1.00 83.44 184 ALA A N 1
ATOM 1468 C CA . ALA A 1 184 ? 16.115 -0.513 -2.667 1.00 83.44 184 ALA A CA 1
ATOM 1469 C C . ALA A 1 184 ? 17.067 0.604 -2.193 1.00 83.44 184 ALA A C 1
ATOM 1471 O O . ALA A 1 184 ? 16.840 1.770 -2.491 1.00 83.44 184 ALA A O 1
ATOM 1472 N N . GLY A 1 185 ? 18.211 0.245 -1.600 1.00 83.50 185 GLY A N 1
ATOM 1473 C CA . GLY A 1 185 ? 19.249 1.190 -1.163 1.00 83.50 185 GLY A CA 1
ATOM 1474 C C . GLY A 1 185 ? 19.935 1.991 -2.271 1.00 83.50 185 GLY A C 1
ATOM 1475 O O . GLY A 1 185 ? 20.654 2.939 -1.973 1.00 83.50 185 GLY A O 1
ATOM 1476 N N . GLN A 1 186 ? 19.734 1.645 -3.546 1.00 84.81 186 GLN A N 1
ATOM 1477 C CA . GLN A 1 186 ? 20.253 2.430 -4.671 1.00 84.81 186 GLN A CA 1
ATOM 1478 C C . GLN A 1 186 ? 19.280 3.524 -5.121 1.00 84.81 186 GLN A C 1
ATOM 1480 O O . GLN A 1 186 ? 19.709 4.462 -5.798 1.00 84.81 186 GLN A O 1
ATOM 1485 N N . PHE A 1 187 ? 17.992 3.413 -4.782 1.00 80.00 187 PHE A N 1
ATOM 1486 C CA . PHE A 1 187 ? 16.978 4.374 -5.193 1.00 80.00 187 PHE A CA 1
ATOM 1487 C C . PHE A 1 187 ? 16.909 5.534 -4.202 1.00 80.00 187 PHE A C 1
ATOM 1489 O O . PHE A 1 187 ? 16.356 5.417 -3.111 1.00 80.00 187 PHE A O 1
ATOM 1496 N N . TRP A 1 188 ? 17.475 6.671 -4.594 1.00 72.75 188 TRP A N 1
ATOM 1497 C CA . TRP A 1 188 ? 17.391 7.894 -3.806 1.00 72.75 188 TRP A CA 1
ATOM 1498 C C . TRP A 1 188 ? 16.052 8.600 -4.035 1.00 72.75 188 TRP A C 1
ATOM 1500 O O . TRP A 1 188 ? 15.729 8.946 -5.173 1.00 72.75 188 TRP A O 1
ATOM 1510 N N . VAL A 1 189 ? 15.327 8.890 -2.954 1.00 73.69 189 VAL A N 1
ATOM 1511 C CA . VAL A 1 189 ? 14.187 9.816 -2.959 1.00 73.69 189 VAL A CA 1
ATOM 1512 C C . VAL A 1 189 ? 14.595 11.056 -2.179 1.00 73.69 189 VAL A C 1
ATOM 1514 O O . VAL A 1 189 ? 15.047 10.950 -1.044 1.00 73.69 189 VAL A O 1
ATOM 1517 N N . ASP A 1 190 ? 14.486 12.214 -2.822 1.00 71.38 190 ASP A N 1
ATOM 1518 C CA . ASP A 1 190 ? 14.809 13.501 -2.210 1.00 71.38 190 ASP A CA 1
ATOM 1519 C C . ASP A 1 190 ? 13.645 13.972 -1.324 1.00 71.38 190 ASP A C 1
ATOM 1521 O O . ASP A 1 190 ? 12.481 13.773 -1.682 1.00 71.38 190 ASP A O 1
ATOM 1525 N N . ASP A 1 191 ? 13.963 14.601 -0.193 1.00 71.81 191 ASP A N 1
ATOM 1526 C CA . ASP A 1 191 ? 12.965 15.169 0.721 1.00 71.81 191 ASP A CA 1
ATOM 1527 C C . ASP A 1 191 ? 12.415 16.515 0.209 1.00 71.81 191 ASP A C 1
ATOM 1529 O O . ASP A 1 191 ? 11.413 17.016 0.723 1.00 71.81 191 ASP A O 1
ATOM 1533 N N . ASP A 1 192 ? 13.036 17.109 -0.821 1.00 81.69 192 ASP A N 1
ATOM 1534 C CA . ASP A 1 192 ? 12.490 18.277 -1.507 1.00 81.69 192 ASP A CA 1
ATOM 1535 C C . ASP A 1 192 ? 11.139 17.950 -2.188 1.00 81.69 192 ASP A C 1
ATOM 1537 O O . ASP A 1 192 ? 11.071 17.046 -3.031 1.00 81.69 192 ASP A O 1
ATOM 1541 N N . PRO A 1 193 ? 10.061 18.711 -1.908 1.00 79.62 193 PRO A N 1
ATOM 1542 C CA . PRO A 1 193 ? 8.733 18.431 -2.451 1.00 79.62 193 PRO A CA 1
ATOM 1543 C C . PRO A 1 193 ? 8.658 18.387 -3.983 1.00 79.62 193 PRO A C 1
ATOM 1545 O O . PRO A 1 193 ? 7.895 17.589 -4.533 1.00 79.62 193 PRO A O 1
ATOM 1548 N N . GLN A 1 194 ? 9.428 19.215 -4.700 1.00 82.25 194 GLN A N 1
ATOM 1549 C CA . GLN A 1 194 ? 9.394 19.219 -6.168 1.00 82.25 194 GLN A CA 1
ATOM 1550 C C . GLN A 1 194 ? 10.060 17.964 -6.732 1.00 82.25 194 GLN A C 1
ATOM 1552 O O . GLN A 1 194 ? 9.533 17.326 -7.650 1.00 82.25 194 GLN A O 1
ATOM 1557 N N . ASN A 1 195 ? 11.199 17.577 -6.161 1.00 81.69 195 ASN A N 1
ATOM 1558 C CA . ASN A 1 195 ? 11.899 16.354 -6.536 1.00 81.69 195 ASN A CA 1
ATOM 1559 C C . ASN A 1 195 ? 11.096 15.099 -6.176 1.00 81.69 195 ASN A C 1
ATOM 1561 O O . ASN A 1 195 ? 11.069 14.148 -6.965 1.00 81.69 195 ASN A O 1
ATOM 1565 N N . LEU A 1 196 ? 10.391 15.102 -5.044 1.00 80.44 196 LEU A N 1
ATOM 1566 C CA . LEU A 1 196 ? 9.472 14.035 -4.662 1.00 80.44 196 LEU A CA 1
ATOM 1567 C C . LEU A 1 196 ? 8.342 13.880 -5.690 1.00 80.44 196 LEU A C 1
ATOM 1569 O O . LEU A 1 196 ? 8.135 12.784 -6.209 1.00 80.44 196 LEU A O 1
ATOM 1573 N N . LEU A 1 197 ? 7.661 14.969 -6.063 1.00 82.69 197 LEU A N 1
ATOM 1574 C CA . LEU A 1 197 ? 6.607 14.934 -7.087 1.00 82.69 197 LEU A CA 1
ATOM 1575 C C . LEU A 1 197 ? 7.123 14.416 -8.435 1.00 82.69 197 LEU A C 1
ATOM 1577 O O . LEU A 1 197 ? 6.478 13.578 -9.067 1.00 82.69 197 LEU A O 1
ATOM 1581 N N . LYS A 1 198 ? 8.311 14.862 -8.856 1.00 84.50 198 LYS A N 1
ATOM 1582 C CA . LYS A 1 198 ? 8.964 14.368 -10.075 1.00 84.50 198 LYS A CA 1
ATOM 1583 C C . LYS A 1 198 ? 9.277 12.875 -9.986 1.00 84.50 198 LYS A C 1
ATOM 1585 O O . LYS A 1 198 ? 9.105 12.146 -10.962 1.00 84.50 198 LYS A O 1
ATOM 1590 N N . THR A 1 199 ? 9.712 12.411 -8.818 1.00 81.88 199 THR A N 1
ATOM 1591 C CA . THR A 1 199 ? 9.964 10.991 -8.562 1.00 81.88 199 THR A CA 1
ATOM 1592 C C . THR A 1 199 ? 8.677 10.189 -8.718 1.00 81.88 199 THR A C 1
ATOM 1594 O O . THR A 1 199 ? 8.667 9.235 -9.491 1.00 81.88 199 THR A O 1
ATOM 1597 N N . LEU A 1 200 ? 7.576 10.622 -8.095 1.00 84.19 200 LEU A N 1
ATOM 1598 C CA . LEU A 1 200 ? 6.259 9.980 -8.199 1.00 84.19 200 LEU A CA 1
ATOM 1599 C C . LEU A 1 200 ? 5.742 9.917 -9.632 1.00 84.19 200 LEU A C 1
ATOM 1601 O O . LEU A 1 200 ? 5.256 8.873 -10.068 1.00 84.19 200 LEU A O 1
ATOM 1605 N N . GLN A 1 201 ? 5.902 11.003 -10.387 1.00 86.94 201 GLN A N 1
ATOM 1606 C CA . GLN A 1 201 ? 5.549 11.033 -11.801 1.00 86.94 201 GLN A CA 1
ATOM 1607 C C . GLN A 1 201 ? 6.357 10.005 -12.604 1.00 86.94 201 GLN A C 1
ATOM 1609 O O . GLN A 1 201 ? 5.789 9.279 -13.419 1.00 86.94 201 GLN A O 1
ATOM 1614 N N . ASN A 1 202 ? 7.665 9.901 -12.356 1.00 85.50 202 ASN A N 1
ATOM 1615 C CA . ASN A 1 202 ? 8.512 8.913 -13.022 1.00 85.50 202 ASN A CA 1
ATOM 1616 C C . ASN A 1 202 ? 8.108 7.473 -12.675 1.00 85.50 202 ASN A C 1
ATOM 1618 O O . ASN A 1 202 ? 8.138 6.620 -13.564 1.00 85.50 202 ASN A O 1
ATOM 1622 N N . ILE A 1 203 ? 7.710 7.202 -11.423 1.00 84.06 203 ILE A N 1
ATOM 1623 C CA . ILE A 1 203 ? 7.167 5.895 -11.019 1.00 84.06 203 ILE A CA 1
ATOM 1624 C C . ILE A 1 203 ? 5.930 5.586 -11.846 1.00 84.06 203 ILE A C 1
ATOM 1626 O O . ILE A 1 203 ? 5.905 4.584 -12.550 1.00 84.06 203 ILE A O 1
ATOM 1630 N N . PHE A 1 204 ? 4.944 6.480 -11.819 1.00 88.56 204 PHE A N 1
ATOM 1631 C CA . PHE A 1 204 ? 3.682 6.292 -12.520 1.00 88.56 204 PHE A CA 1
ATOM 1632 C C . PHE A 1 204 ? 3.874 6.043 -14.022 1.00 88.56 204 PHE A C 1
ATOM 1634 O O . PHE A 1 204 ? 3.309 5.095 -14.572 1.00 88.56 204 PHE A O 1
ATOM 1641 N N . LEU A 1 205 ? 4.704 6.854 -14.686 1.00 89.44 205 LEU A N 1
ATOM 1642 C CA . LEU A 1 205 ? 4.985 6.704 -16.116 1.00 89.44 205 LEU A CA 1
ATOM 1643 C C . LEU A 1 205 ? 5.687 5.377 -16.426 1.00 89.44 205 LEU A C 1
ATOM 1645 O O . LEU A 1 205 ? 5.309 4.697 -17.379 1.00 89.44 205 LEU A O 1
ATOM 1649 N N . THR A 1 206 ? 6.672 4.986 -15.612 1.00 86.75 206 THR A N 1
ATOM 1650 C CA . THR A 1 206 ? 7.398 3.720 -15.797 1.00 86.75 206 THR A CA 1
ATOM 1651 C C . THR A 1 206 ? 6.469 2.527 -15.580 1.00 86.75 206 THR A C 1
ATOM 1653 O O . THR A 1 206 ? 6.412 1.641 -16.429 1.00 86.75 206 THR A O 1
ATOM 1656 N N . SER A 1 207 ? 5.688 2.524 -14.497 1.00 86.38 207 SER A N 1
ATOM 1657 C CA . SER A 1 207 ? 4.709 1.473 -14.199 1.00 86.38 207 SER A CA 1
ATOM 1658 C C . SER A 1 207 ? 3.652 1.351 -15.296 1.00 86.38 207 SER A C 1
ATOM 1660 O O . SER A 1 207 ? 3.337 0.241 -15.717 1.00 86.38 207 SER A O 1
ATOM 1662 N N . SER A 1 208 ? 3.153 2.480 -15.811 1.00 88.62 208 SER A N 1
ATOM 1663 C CA . SER A 1 208 ? 2.201 2.509 -16.929 1.00 88.62 208 SER A CA 1
ATOM 1664 C C . SER A 1 208 ? 2.810 1.910 -18.191 1.00 88.62 208 SER A C 1
ATOM 1666 O O . SER A 1 208 ? 2.188 1.077 -18.848 1.00 88.62 208 SER A O 1
ATOM 1668 N N . HIS A 1 209 ? 4.043 2.305 -18.523 1.00 87.00 209 HIS A N 1
ATOM 1669 C CA . HIS A 1 209 ? 4.732 1.772 -19.690 1.00 87.00 209 HIS A CA 1
ATOM 1670 C C . HIS A 1 209 ? 4.896 0.259 -19.576 1.00 87.00 209 HIS A C 1
ATOM 1672 O O . HIS A 1 209 ? 4.499 -0.448 -20.493 1.00 87.00 209 HIS A O 1
ATOM 1678 N N . LEU A 1 210 ? 5.395 -0.240 -18.440 1.00 82.94 210 LEU A N 1
ATOM 1679 C CA . LEU A 1 210 ? 5.568 -1.673 -18.209 1.00 82.94 210 LEU A CA 1
ATOM 1680 C C . LEU A 1 210 ? 4.235 -2.435 -18.295 1.00 82.94 210 LEU A C 1
ATOM 1682 O O . LEU A 1 210 ? 4.178 -3.471 -18.952 1.00 82.94 210 LEU A O 1
ATOM 1686 N N . ALA A 1 211 ? 3.160 -1.909 -17.695 1.00 84.88 211 ALA A N 1
ATOM 1687 C CA . ALA A 1 211 ? 1.842 -2.548 -17.687 1.00 84.88 211 ALA A CA 1
ATOM 1688 C C . ALA A 1 211 ? 1.208 -2.680 -19.080 1.00 84.88 211 ALA A C 1
ATOM 1690 O O . ALA A 1 211 ? 0.538 -3.673 -19.358 1.00 84.88 211 ALA A O 1
ATOM 1691 N N . PHE A 1 212 ? 1.435 -1.709 -19.968 1.00 87.06 212 PHE A N 1
ATOM 1692 C CA . PHE A 1 212 ? 0.777 -1.659 -21.277 1.00 87.06 212 PHE A CA 1
ATOM 1693 C C . PHE A 1 212 ? 1.712 -1.921 -22.466 1.00 87.06 212 PHE A C 1
ATOM 1695 O O . PHE A 1 212 ? 1.244 -1.940 -23.605 1.00 87.06 212 PHE A O 1
ATOM 1702 N N . GLN A 1 213 ? 3.008 -2.173 -22.233 1.00 84.12 213 GLN A N 1
ATOM 1703 C CA . GLN A 1 213 ? 4.025 -2.286 -23.287 1.00 84.12 213 GLN A CA 1
ATOM 1704 C C . GLN A 1 213 ? 3.660 -3.306 -24.370 1.00 84.12 213 GLN A C 1
ATOM 1706 O O . GLN A 1 213 ? 3.850 -3.053 -25.555 1.00 84.12 213 GLN A O 1
ATOM 1711 N N . THR A 1 214 ? 3.101 -4.453 -23.979 1.00 80.25 214 THR A N 1
ATOM 1712 C CA . THR A 1 214 ? 2.727 -5.531 -24.911 1.00 80.25 214 THR A CA 1
ATOM 1713 C C . THR A 1 214 ? 1.695 -5.090 -25.949 1.00 80.25 214 THR A C 1
ATOM 1715 O O . THR A 1 214 ? 1.778 -5.515 -27.096 1.00 80.25 214 THR A O 1
ATOM 1718 N N . GLY A 1 215 ? 0.782 -4.182 -25.591 1.00 82.88 215 GLY A N 1
ATOM 1719 C CA . GLY A 1 215 ? -0.210 -3.625 -26.514 1.00 82.88 215 GLY A CA 1
ATOM 1720 C C . GLY A 1 215 ? 0.354 -2.603 -27.507 1.00 82.88 215 GLY A C 1
ATOM 1721 O O . GLY A 1 215 ? -0.336 -2.235 -28.453 1.00 82.88 215 GLY A O 1
ATOM 1722 N N . LEU A 1 216 ? 1.597 -2.145 -27.315 1.00 81.75 216 LEU A N 1
ATOM 1723 C CA . LEU A 1 216 ? 2.266 -1.178 -28.193 1.00 81.75 216 LEU A CA 1
ATOM 1724 C C . LEU A 1 216 ? 3.066 -1.844 -29.325 1.00 81.75 216 LEU A C 1
ATOM 1726 O O . LEU A 1 216 ? 3.586 -1.146 -30.196 1.00 81.75 216 LEU A O 1
ATOM 1730 N N . HIS A 1 217 ? 3.169 -3.177 -29.333 1.00 79.94 217 HIS A N 1
ATOM 1731 C CA . HIS A 1 217 ? 3.974 -3.931 -30.293 1.00 79.94 217 HIS A CA 1
ATOM 1732 C C . HIS A 1 217 ? 3.119 -4.933 -31.081 1.00 79.94 217 HIS A C 1
ATOM 1734 O O . HIS A 1 217 ? 3.015 -6.095 -30.686 1.00 79.94 217 HIS A O 1
ATOM 1740 N N . PRO A 1 218 ? 2.528 -4.536 -32.223 1.00 80.62 218 PRO A N 1
ATOM 1741 C CA . PRO A 1 218 ? 1.865 -5.484 -33.114 1.00 80.62 218 PRO A CA 1
ATOM 1742 C C . PRO A 1 218 ? 2.811 -6.635 -33.519 1.00 80.62 218 PRO A C 1
ATOM 1744 O O . PRO A 1 218 ? 3.992 -6.378 -33.761 1.00 80.62 218 PRO A O 1
ATOM 1747 N N . PRO A 1 219 ? 2.332 -7.892 -33.625 1.00 87.88 219 PRO A N 1
ATOM 1748 C CA . PRO A 1 219 ? 0.939 -8.344 -33.528 1.00 87.88 219 PRO A CA 1
ATOM 1749 C C . PRO A 1 219 ? 0.497 -8.739 -32.103 1.00 87.88 219 PRO A C 1
ATOM 1751 O O . PRO A 1 219 ? -0.494 -9.451 -31.949 1.00 87.88 219 PRO A O 1
ATOM 1754 N N . HIS A 1 220 ? 1.235 -8.354 -31.059 1.00 82.50 220 HIS A N 1
ATOM 1755 C CA . HIS A 1 220 ? 0.936 -8.773 -29.691 1.00 82.50 220 HIS A CA 1
ATOM 1756 C C . HIS A 1 220 ? -0.320 -8.078 -29.143 1.00 82.50 220 HIS A C 1
ATOM 1758 O O . HIS A 1 220 ? -0.520 -6.877 -29.319 1.00 82.50 220 HIS A O 1
ATOM 1764 N N . ALA A 1 221 ? -1.175 -8.849 -28.469 1.00 82.50 221 ALA A N 1
ATOM 1765 C CA . ALA A 1 221 ? -2.321 -8.314 -27.743 1.00 82.50 221 ALA A CA 1
ATOM 1766 C C . ALA A 1 221 ? -1.881 -7.733 -26.384 1.00 82.50 221 ALA A C 1
ATOM 1768 O O . ALA A 1 221 ? -0.899 -8.219 -25.809 1.00 82.50 221 ALA A O 1
ATOM 1769 N N . PRO A 1 222 ? -2.616 -6.749 -25.829 1.00 80.50 222 PRO A N 1
ATOM 1770 C CA . PRO A 1 222 ? -2.384 -6.279 -24.469 1.00 80.50 222 PRO A CA 1
ATOM 1771 C C . PRO A 1 222 ? -2.457 -7.434 -23.462 1.00 80.50 222 PRO A C 1
ATOM 1773 O O . PRO A 1 222 ? -3.458 -8.147 -23.389 1.00 80.50 222 PRO A O 1
ATOM 1776 N N . LYS A 1 223 ? -1.399 -7.608 -22.667 1.00 81.69 223 LYS A N 1
ATOM 1777 C CA . LYS A 1 223 ? -1.344 -8.560 -21.554 1.00 81.69 223 LYS A CA 1
ATOM 1778 C C . LYS A 1 223 ? -1.360 -7.790 -20.238 1.00 81.69 223 LYS A C 1
ATOM 1780 O O . LYS A 1 223 ? -0.350 -7.205 -19.858 1.00 81.69 223 LYS A O 1
ATOM 1785 N N . LEU A 1 224 ? -2.497 -7.820 -19.547 1.00 82.31 224 LEU A N 1
ATOM 1786 C CA . LEU A 1 224 ? -2.637 -7.255 -18.206 1.00 82.31 224 LEU A CA 1
ATOM 1787 C C . LEU A 1 224 ? -2.140 -8.279 -17.183 1.00 82.31 224 LEU A C 1
ATOM 1789 O O . LEU A 1 224 ? -2.801 -9.282 -16.922 1.00 82.31 224 LEU A O 1
ATOM 1793 N N . ASP A 1 225 ? -0.944 -8.052 -16.648 1.00 84.75 225 ASP A N 1
ATOM 1794 C CA . ASP A 1 225 ? -0.355 -8.900 -15.612 1.00 84.75 225 ASP A CA 1
ATOM 1795 C C . ASP A 1 225 ? -0.753 -8.415 -14.213 1.00 84.75 225 ASP A C 1
ATOM 1797 O O . ASP A 1 225 ? -0.759 -7.213 -13.941 1.00 84.75 225 ASP A O 1
ATOM 1801 N N . PHE A 1 226 ? -1.043 -9.356 -13.312 1.00 83.69 226 PHE A N 1
ATOM 1802 C CA . PHE A 1 226 ? -1.437 -9.060 -11.936 1.00 83.69 226 PHE A CA 1
ATOM 1803 C C . PHE A 1 226 ? -0.425 -8.138 -11.240 1.00 83.69 226 PHE A C 1
ATOM 1805 O O . PHE A 1 226 ? -0.816 -7.099 -10.714 1.00 83.69 226 PHE A O 1
ATOM 1812 N N . PHE A 1 227 ? 0.874 -8.445 -11.276 1.00 83.06 227 PHE A N 1
ATOM 1813 C CA . PHE A 1 227 ? 1.888 -7.659 -10.568 1.00 83.06 227 PHE A CA 1
ATOM 1814 C C . PHE A 1 227 ? 2.149 -6.309 -11.233 1.00 83.06 227 PHE A C 1
ATOM 1816 O O . PHE A 1 227 ? 2.365 -5.323 -10.530 1.00 83.06 227 PHE A O 1
ATOM 1823 N N . LEU A 1 228 ? 2.075 -6.231 -12.565 1.00 83.88 228 LEU A N 1
ATOM 1824 C CA . LEU A 1 228 ? 2.169 -4.950 -13.275 1.00 83.88 228 LEU A CA 1
ATOM 1825 C C . LEU A 1 228 ? 1.001 -4.022 -12.954 1.00 83.88 228 LEU A C 1
ATOM 1827 O O . LEU A 1 228 ? 1.208 -2.829 -12.737 1.00 83.88 228 LEU A O 1
ATOM 1831 N N . MET A 1 229 ? -0.214 -4.564 -12.872 1.00 87.00 229 MET A N 1
ATOM 1832 C CA . MET A 1 229 ? -1.377 -3.779 -12.473 1.00 87.00 229 MET A CA 1
ATOM 1833 C C . MET A 1 229 ? -1.245 -3.287 -11.030 1.00 87.00 229 MET A C 1
ATOM 1835 O O . MET A 1 229 ? -1.520 -2.118 -10.785 1.00 87.00 229 MET A O 1
ATOM 1839 N N . HIS A 1 230 ? -0.742 -4.113 -10.104 1.00 87.19 230 HIS A N 1
ATOM 1840 C CA . HIS A 1 230 ? -0.467 -3.689 -8.722 1.00 87.19 230 HIS A CA 1
ATOM 1841 C C . HIS A 1 230 ? 0.632 -2.626 -8.641 1.00 87.19 230 HIS A C 1
ATOM 1843 O O . HIS A 1 230 ? 0.540 -1.693 -7.845 1.00 87.19 230 HIS A O 1
ATOM 1849 N N . LEU A 1 231 ? 1.662 -2.721 -9.483 1.00 85.50 231 LEU A N 1
ATOM 1850 C CA . LEU A 1 231 ? 2.708 -1.705 -9.584 1.00 85.50 231 LEU A CA 1
ATOM 1851 C C . LEU A 1 231 ? 2.146 -0.356 -10.058 1.00 85.50 231 LEU A C 1
ATOM 1853 O O . LEU A 1 231 ? 2.514 0.701 -9.544 1.00 85.50 231 LEU A O 1
ATOM 1857 N N . LEU A 1 232 ? 1.249 -0.384 -11.044 1.00 88.88 232 LEU A N 1
ATOM 1858 C CA . LEU A 1 232 ? 0.597 0.813 -11.557 1.00 88.88 232 LEU A CA 1
ATOM 1859 C C . LEU A 1 232 ? -0.361 1.419 -10.524 1.00 88.88 232 LEU A C 1
ATOM 1861 O O . LEU A 1 232 ? -0.251 2.606 -10.216 1.00 88.88 232 LEU A O 1
ATOM 1865 N N . THR A 1 233 ? -1.264 0.626 -9.951 1.00 90.62 233 THR A N 1
ATOM 1866 C CA . T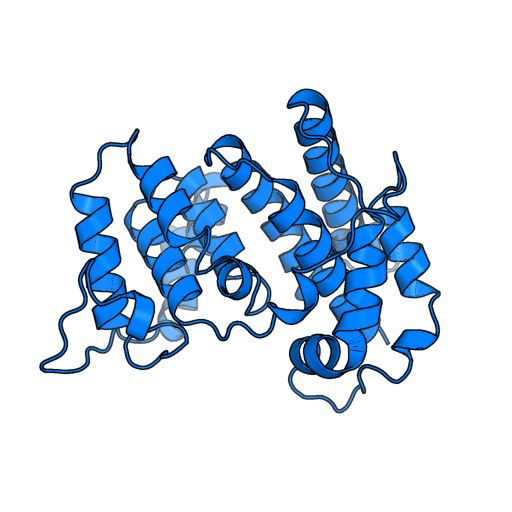HR A 1 233 ? -2.245 1.119 -8.971 1.00 90.62 233 THR A CA 1
ATOM 1867 C C . THR A 1 233 ? -1.573 1.607 -7.690 1.00 90.62 233 THR A C 1
ATOM 1869 O O . THR A 1 233 ? -1.909 2.684 -7.211 1.00 90.62 233 THR A O 1
ATOM 1872 N N . SER A 1 234 ? -0.549 0.913 -7.185 1.00 89.44 234 SER A N 1
ATOM 1873 C CA . SER A 1 234 ? 0.220 1.395 -6.027 1.00 89.44 234 SER A CA 1
ATOM 1874 C C . SER A 1 234 ? 0.936 2.718 -6.296 1.00 89.44 234 SER A C 1
ATOM 1876 O O . SER A 1 234 ? 0.995 3.561 -5.403 1.00 89.44 234 SER A O 1
ATOM 1878 N N . SER A 1 235 ? 1.423 2.962 -7.520 1.00 88.81 235 SER A N 1
ATOM 1879 C CA . SER A 1 235 ? 2.019 4.259 -7.871 1.00 88.81 235 SER A CA 1
ATOM 1880 C C . SER A 1 235 ? 1.014 5.417 -7.784 1.00 88.81 235 SER A C 1
ATOM 1882 O O . SER A 1 235 ? 1.382 6.515 -7.361 1.00 88.81 235 SER A O 1
ATOM 1884 N N . LEU A 1 236 ? -0.262 5.164 -8.104 1.00 90.25 236 LEU A N 1
ATOM 1885 C CA . LEU A 1 236 ? -1.352 6.123 -7.907 1.00 90.25 236 LEU A CA 1
ATOM 1886 C C . LEU A 1 236 ? -1.636 6.326 -6.417 1.00 90.25 236 LEU A C 1
ATOM 1888 O O . LEU A 1 236 ? -1.677 7.463 -5.956 1.00 90.25 236 LEU A O 1
ATOM 1892 N N . SER A 1 237 ? -1.735 5.245 -5.644 1.00 90.94 237 SER A N 1
ATOM 1893 C CA . SER A 1 237 ? -1.976 5.317 -4.199 1.00 90.94 237 SER A CA 1
ATOM 1894 C C . SER A 1 237 ? -0.880 6.083 -3.464 1.00 90.94 237 SER A C 1
ATOM 1896 O O . SER A 1 237 ? -1.174 6.919 -2.614 1.00 90.94 237 SER A O 1
ATOM 1898 N N . LEU A 1 238 ? 0.388 5.877 -3.830 1.00 86.94 238 LEU A N 1
ATOM 1899 C CA . LEU A 1 238 ? 1.516 6.615 -3.262 1.00 86.94 238 LEU A CA 1
ATOM 1900 C C . LEU A 1 238 ? 1.380 8.126 -3.495 1.00 86.94 238 LEU A C 1
ATOM 1902 O O . LEU A 1 238 ? 1.615 8.902 -2.570 1.00 86.94 238 LEU A O 1
ATOM 1906 N N . ARG A 1 239 ? 0.933 8.553 -4.684 1.00 87.00 239 ARG A N 1
ATOM 1907 C CA . ARG A 1 239 ? 0.678 9.972 -4.984 1.00 87.00 239 ARG A CA 1
ATOM 1908 C C . ARG A 1 239 ? -0.346 10.601 -4.036 1.00 87.00 239 ARG A C 1
ATOM 1910 O O . ARG A 1 239 ? -0.217 11.785 -3.746 1.00 87.00 239 ARG A O 1
ATOM 1917 N N . GLN A 1 240 ? -1.323 9.830 -3.563 1.00 88.50 240 GLN A N 1
ATOM 1918 C CA . GLN A 1 240 ? -2.331 10.301 -2.610 1.00 88.50 240 GLN A CA 1
ATOM 1919 C C . GLN A 1 240 ? -1.804 10.267 -1.176 1.00 88.50 240 GLN A C 1
ATOM 1921 O O . GLN A 1 240 ? -1.977 11.219 -0.425 1.00 88.50 240 GLN A O 1
ATOM 1926 N N . ILE A 1 241 ? -1.114 9.189 -0.802 1.00 87.50 241 ILE A N 1
ATOM 1927 C CA . ILE A 1 241 ? -0.669 8.948 0.572 1.00 87.50 241 ILE A CA 1
ATOM 1928 C C . ILE A 1 241 ? 0.412 9.943 1.000 1.00 87.50 241 ILE A C 1
ATOM 1930 O O . ILE A 1 241 ? 0.304 10.534 2.066 1.00 87.50 241 ILE A O 1
ATOM 193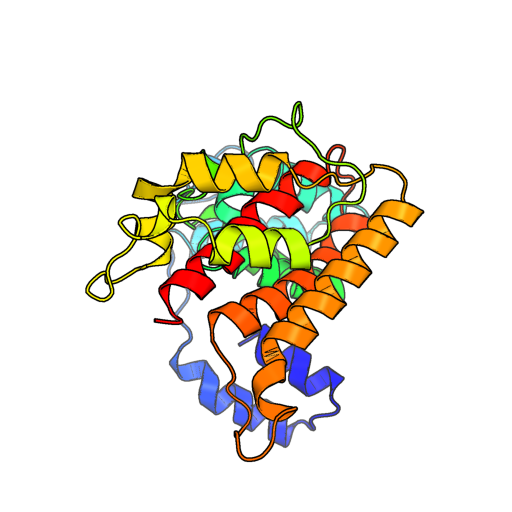4 N N . ILE A 1 242 ? 1.469 10.149 0.211 1.00 82.31 242 ILE A N 1
ATOM 1935 C CA . ILE A 1 242 ? 2.647 10.885 0.714 1.00 82.31 242 ILE A CA 1
ATOM 1936 C C . ILE A 1 242 ? 2.344 12.345 1.012 1.00 82.31 242 ILE A C 1
ATOM 1938 O O . ILE A 1 242 ? 2.741 12.793 2.079 1.00 82.31 242 ILE A O 1
ATOM 1942 N N . PRO A 1 243 ? 1.674 13.107 0.123 1.00 80.88 243 PRO A N 1
ATOM 1943 C CA . PRO A 1 243 ? 1.372 14.501 0.427 1.00 80.88 243 PRO A CA 1
ATOM 1944 C C . PRO A 1 243 ? 0.356 14.622 1.565 1.00 80.88 243 PRO A C 1
ATOM 1946 O O . PRO A 1 243 ? 0.307 15.648 2.237 1.00 80.88 243 PRO A O 1
ATOM 1949 N N . TYR A 1 244 ? -0.468 13.586 1.756 1.00 79.12 244 TYR A N 1
ATOM 1950 C CA . TYR A 1 244 ? -1.484 13.538 2.797 1.00 79.12 244 TYR A CA 1
ATOM 1951 C C . TYR A 1 244 ? -0.900 13.228 4.172 1.00 79.12 244 TYR A C 1
ATOM 1953 O O . TYR A 1 244 ? -1.463 13.639 5.180 1.00 79.12 244 TYR A O 1
ATOM 1961 N N . LEU A 1 245 ? 0.218 12.509 4.237 1.00 74.06 245 LEU A N 1
ATOM 1962 C CA . LEU A 1 245 ? 0.859 12.141 5.488 1.00 74.06 245 LEU A CA 1
ATOM 1963 C C . LEU A 1 245 ? 2.017 13.090 5.804 1.00 74.06 245 LEU A C 1
ATOM 1965 O O . LEU A 1 245 ? 2.849 13.409 4.959 1.00 74.06 245 LEU A O 1
ATOM 1969 N N . THR A 1 246 ? 2.132 13.488 7.067 1.00 64.12 246 THR A N 1
ATOM 1970 C CA . THR A 1 246 ? 3.278 14.258 7.569 1.00 64.12 246 THR A CA 1
ATOM 1971 C C . THR A 1 246 ? 4.469 13.314 7.781 1.00 64.12 246 THR A C 1
ATOM 1973 O O . THR A 1 246 ? 4.906 13.078 8.907 1.00 64.12 246 THR A O 1
ATOM 1976 N N . ILE A 1 247 ? 4.957 12.680 6.710 1.00 59.94 247 ILE A N 1
ATOM 1977 C CA . ILE A 1 247 ? 6.005 11.658 6.798 1.00 59.94 247 ILE A CA 1
ATOM 1978 C C . ILE A 1 247 ? 7.358 12.353 6.898 1.00 59.94 247 ILE A C 1
ATOM 1980 O O . ILE A 1 247 ? 7.777 13.060 5.988 1.00 59.94 247 ILE A O 1
ATOM 1984 N N . SER A 1 248 ? 8.085 12.108 7.986 1.00 53.16 248 SER A N 1
ATOM 1985 C CA . SER A 1 248 ? 9.463 12.597 8.143 1.00 53.16 248 SER A CA 1
ATOM 1986 C C . SER A 1 248 ? 10.470 11.869 7.238 1.00 53.16 248 SER A C 1
ATOM 1988 O O . SER A 1 248 ? 11.618 12.288 7.155 1.00 53.16 248 SER A O 1
ATOM 1990 N N . ARG A 1 249 ? 10.063 10.741 6.635 1.00 59.28 249 ARG A N 1
ATOM 1991 C CA . ARG A 1 249 ? 10.869 9.850 5.781 1.00 59.28 249 ARG A CA 1
ATOM 1992 C C . ARG A 1 249 ? 10.032 9.187 4.677 1.00 59.28 249 ARG A C 1
ATOM 1994 O O . ARG A 1 249 ? 9.737 7.993 4.757 1.00 59.28 249 ARG A O 1
ATOM 2001 N N . PRO A 1 250 ? 9.625 9.927 3.633 1.00 60.12 250 PRO A N 1
ATOM 2002 C CA . PRO A 1 250 ? 8.969 9.338 2.464 1.00 60.12 250 PRO A CA 1
ATOM 2003 C C . PRO A 1 250 ? 9.790 8.181 1.875 1.00 60.12 250 PRO A C 1
ATOM 2005 O O . PRO A 1 250 ? 9.226 7.171 1.460 1.00 60.12 250 PRO A O 1
ATOM 2008 N N . SER A 1 251 ? 11.121 8.294 1.923 1.00 60.06 251 SER A N 1
ATOM 2009 C CA . SER A 1 251 ? 12.108 7.303 1.479 1.00 60.06 251 SER A CA 1
ATOM 2010 C C . SER A 1 251 ? 11.948 5.897 2.070 1.00 60.06 251 SER A C 1
ATOM 2012 O O . SER A 1 251 ? 12.401 4.947 1.443 1.00 60.06 251 SER A O 1
ATOM 2014 N N . ASP A 1 252 ? 11.249 5.713 3.193 1.00 62.94 252 ASP A N 1
ATOM 2015 C CA . ASP A 1 252 ? 11.030 4.378 3.770 1.00 62.94 252 ASP A CA 1
ATOM 2016 C C . ASP A 1 252 ? 9.900 3.593 3.058 1.00 62.94 252 ASP A C 1
ATOM 2018 O O . ASP A 1 252 ? 9.871 2.361 3.112 1.00 62.94 252 ASP A O 1
ATOM 2022 N N . LEU A 1 253 ? 8.983 4.276 2.354 1.00 64.88 253 LEU A N 1
ATOM 2023 C CA . LEU A 1 253 ? 7.856 3.657 1.630 1.00 64.88 253 LEU A CA 1
ATOM 2024 C C . LEU A 1 253 ? 8.205 3.226 0.191 1.00 64.88 253 LEU A C 1
ATOM 2026 O O . LEU A 1 253 ? 7.682 2.214 -0.290 1.00 64.88 253 LEU A O 1
ATOM 2030 N N . PHE A 1 254 ? 9.049 3.999 -0.512 1.00 66.94 254 PHE A N 1
ATOM 2031 C CA . PHE A 1 254 ? 9.259 3.877 -1.970 1.00 66.94 254 PHE A CA 1
ATOM 2032 C C . PHE A 1 254 ? 10.100 2.681 -2.399 1.00 66.94 254 PHE A C 1
ATOM 2034 O O . PHE A 1 254 ? 9.622 1.877 -3.202 1.00 66.94 254 PHE A O 1
ATOM 2041 N N . PRO A 1 255 ? 11.359 2.555 -1.949 1.00 67.06 255 PRO A N 1
ATOM 2042 C CA . PRO A 1 255 ? 12.319 1.724 -2.658 1.00 67.06 255 PRO A CA 1
ATOM 2043 C C . PRO A 1 255 ? 12.014 0.240 -2.487 1.00 67.06 255 PRO A C 1
ATOM 2045 O O . PRO A 1 255 ? 12.102 -0.534 -3.437 1.00 67.06 255 PRO A O 1
ATOM 2048 N N . SER A 1 256 ? 11.591 -0.152 -1.290 1.00 65.12 256 SER A N 1
ATOM 2049 C CA . SER A 1 256 ? 11.401 -1.552 -0.918 1.00 65.12 256 SER A CA 1
ATOM 2050 C C . SER A 1 256 ? 10.151 -2.168 -1.549 1.00 65.12 256 SER A C 1
ATOM 2052 O O . SER A 1 256 ? 10.235 -3.263 -2.103 1.00 65.12 256 SER A O 1
ATOM 2054 N N . SER A 1 257 ? 9.014 -1.462 -1.529 1.00 62.75 257 SER A N 1
ATOM 2055 C CA . SER A 1 257 ? 7.745 -1.941 -2.110 1.00 62.75 257 SER A CA 1
ATOM 2056 C C . SER A 1 257 ? 7.812 -2.018 -3.642 1.00 62.75 257 SER A C 1
ATOM 2058 O O . SER A 1 257 ? 7.388 -3.005 -4.257 1.00 62.75 257 SER A O 1
ATOM 2060 N N . LEU A 1 258 ? 8.446 -1.017 -4.257 1.00 70.25 258 LEU A N 1
ATOM 2061 C CA . LEU A 1 258 ? 8.720 -0.973 -5.685 1.00 70.25 258 LEU A CA 1
ATOM 2062 C C . LEU A 1 258 ? 9.658 -2.109 -6.105 1.00 70.25 258 LEU A C 1
ATOM 2064 O O . LEU A 1 258 ? 9.327 -2.877 -7.008 1.00 70.25 258 LEU A O 1
ATOM 2068 N N . CYS A 1 259 ? 10.803 -2.258 -5.429 1.00 63.94 259 CYS A N 1
ATOM 2069 C CA . CYS A 1 259 ? 11.756 -3.319 -5.741 1.00 63.94 259 CYS A CA 1
ATOM 2070 C C . CYS A 1 259 ? 11.098 -4.695 -5.591 1.00 63.94 259 CYS A C 1
ATOM 2072 O O . CYS A 1 259 ? 11.189 -5.512 -6.507 1.00 63.94 259 CYS A O 1
ATOM 2074 N N . GLN A 1 260 ? 10.380 -4.952 -4.493 1.00 65.25 260 GLN A N 1
ATOM 2075 C CA . GLN A 1 260 ? 9.663 -6.215 -4.277 1.00 65.25 260 GLN A CA 1
ATOM 2076 C C . GLN A 1 260 ? 8.729 -6.564 -5.442 1.00 65.25 260 GLN A C 1
ATOM 2078 O O . GLN A 1 260 ? 8.708 -7.711 -5.903 1.00 65.25 260 GLN A O 1
ATOM 2083 N N . THR A 1 261 ? 7.970 -5.584 -5.931 1.00 67.62 261 THR A N 1
ATOM 2084 C CA . THR A 1 261 ? 7.018 -5.791 -7.027 1.00 67.62 261 THR A CA 1
ATOM 2085 C C . THR A 1 261 ? 7.743 -6.075 -8.343 1.00 67.62 261 THR A C 1
ATOM 2087 O O . THR A 1 261 ? 7.405 -7.039 -9.031 1.00 67.62 261 THR A O 1
ATOM 2090 N N . LEU A 1 262 ? 8.807 -5.324 -8.653 1.00 67.75 262 LEU A N 1
ATOM 2091 C CA . LEU A 1 262 ? 9.638 -5.550 -9.845 1.00 67.75 262 LEU A CA 1
ATOM 2092 C C . LEU A 1 262 ? 10.330 -6.923 -9.830 1.00 67.75 262 LEU A C 1
ATOM 2094 O O . LEU A 1 262 ? 10.425 -7.584 -10.864 1.00 67.75 262 LEU A O 1
ATOM 2098 N N . MET A 1 263 ? 10.767 -7.397 -8.663 1.00 65.25 263 MET A N 1
ATOM 2099 C CA . MET A 1 263 ? 11.341 -8.740 -8.530 1.00 65.25 263 MET A CA 1
ATOM 2100 C C . MET A 1 263 ? 10.301 -9.840 -8.675 1.00 65.25 263 MET A C 1
ATOM 2102 O O . MET A 1 263 ? 10.558 -10.835 -9.351 1.00 65.25 263 MET A O 1
ATOM 2106 N N . THR A 1 264 ? 9.117 -9.663 -8.088 1.00 60.16 264 THR A N 1
ATOM 2107 C CA . THR A 1 264 ? 8.035 -10.641 -8.253 1.00 60.16 264 THR A CA 1
ATOM 2108 C C . THR A 1 264 ? 7.629 -10.751 -9.725 1.00 60.16 264 THR A C 1
ATOM 2110 O O . THR A 1 264 ? 7.406 -11.855 -10.223 1.00 60.16 264 THR A O 1
ATOM 2113 N N . LEU A 1 265 ? 7.633 -9.631 -10.454 1.00 66.19 265 LEU A N 1
ATOM 2114 C CA . LEU A 1 265 ? 7.381 -9.608 -11.890 1.00 66.19 265 LEU A CA 1
ATOM 2115 C C . LEU A 1 265 ? 8.442 -10.369 -12.693 1.00 66.19 265 LEU A C 1
ATOM 2117 O O . LEU A 1 265 ? 8.077 -11.157 -13.566 1.00 66.19 265 LEU A O 1
ATOM 2121 N N . ARG A 1 266 ? 9.739 -10.168 -12.409 1.00 68.00 266 ARG A N 1
ATOM 2122 C CA . ARG A 1 266 ? 10.815 -10.907 -13.095 1.00 68.00 266 ARG A CA 1
ATOM 2123 C C . ARG A 1 266 ? 10.594 -12.415 -12.994 1.00 68.00 266 ARG A C 1
ATOM 2125 O O . ARG A 1 266 ? 10.722 -13.130 -13.979 1.00 68.00 266 ARG A O 1
ATOM 2132 N N . VAL A 1 267 ? 10.229 -12.876 -11.806 1.00 57.31 267 VAL A N 1
ATOM 2133 C CA . VAL A 1 267 ? 10.011 -14.292 -11.513 1.00 57.31 267 VAL A CA 1
ATOM 2134 C C . VAL A 1 267 ? 8.785 -14.863 -12.236 1.00 57.31 267 VAL A C 1
ATOM 2136 O O . VAL A 1 267 ? 8.791 -16.029 -12.613 1.00 57.31 267 VAL A O 1
ATOM 2139 N N . CYS A 1 268 ? 7.726 -14.072 -12.420 1.00 55.22 268 CYS A N 1
ATOM 2140 C CA . CYS A 1 268 ? 6.500 -14.523 -13.092 1.00 55.22 268 CYS A CA 1
ATOM 2141 C C . CYS A 1 268 ? 6.560 -14.404 -14.624 1.00 55.22 268 CYS A C 1
ATOM 2143 O O . CYS A 1 268 ? 5.656 -14.877 -15.310 1.00 55.22 268 CYS A O 1
ATOM 2145 N N . SER A 1 269 ? 7.603 -13.763 -15.157 1.00 52.69 269 SER A N 1
ATOM 2146 C CA . SER A 1 269 ? 7.778 -13.497 -16.591 1.00 52.69 269 SER A CA 1
ATOM 2147 C C . SER A 1 269 ? 8.601 -14.567 -17.328 1.00 52.69 269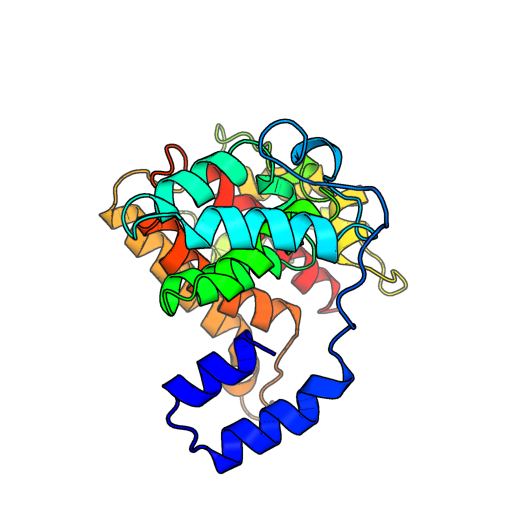 SER A C 1
ATOM 2149 O O . SER A 1 269 ? 8.917 -14.370 -18.503 1.00 52.69 269 SER A O 1
ATOM 2151 N N . HIS A 1 270 ? 8.934 -15.680 -16.662 1.00 43.56 270 HIS A N 1
ATOM 2152 C CA . HIS A 1 270 ? 9.652 -16.829 -17.223 1.00 43.56 270 HIS A CA 1
ATOM 2153 C C . HIS A 1 270 ? 8.815 -18.107 -17.166 1.00 43.56 270 HIS A C 1
ATOM 2155 O O . HIS A 1 270 ? 8.293 -18.427 -16.073 1.00 43.56 270 HIS A O 1
#

Radius of gyration: 19.0 Å; Cα contacts (8 Å, |Δi|>4): 349; chains: 1; bounding box: 52×44×58 Å